Protein AF-A0A842W7X0-F1 (afdb_monomer_lite)

Foldseek 3Di:
DPPVVVVVPVVPPPPPPPDDPVCQLQLVDFLCCLQVPQLVVLVVLLVVLLVQLQVQFDCDPPDRDDLLADASLQSLACVRRVPRNVSNLVSLLSVLSSQSSLLSNCLVQLCVFPVVLSVQLSVLSNLLSVLSNVLSPLGLHPPADPDPPDGSNNVSVVSNCSNVVSNLSSLVSVLVSLVLLVDVVNVHVCLQVPNVLLVVLVCLLVVLVVLLVVLCVVCVVVVNDLPRQPDDDPSSSSSHNSNSSVSNVVSVSVSSSSNSVSRDRDRDDPD

Sequence (271 aa):
MNEEKKEGNKINEQEQQQPSLKEILTGRISKDFLLKKWVPVMTIFVFTFIFLAYLLIPPYEDGKYNWWIDTISGLGDYIENPYGWWGFTIAILLSGILFLTVIQYMYRRLSKIAPWVSRFSTFFLLIGAIGMFIIAFLTDTNNGDWIGDLSMSKIHTNLATVTFGAFGVGIFMYWLAFAKDESPRLGGKQEMNYWREVTVPYLIMFSVALGLGISQLIRAIKGWGWKEDPGTGMLELMTRFQFWEWMLLFTFFVFFYMILYCIPEKIEKYD

Secondary structure (DSSP, 8-state):
--SHHHHTTSSTT---PPPPHHHHHTT-S-HHHIIIIIHHHHHHHHHHHHHHHHHTS---TT----TTTS-SGGGG-TTT-TTTHHHHHHHHHHHHHHHHHHHHHHHHHHHHH-HHHHHHHHHHHHHHHHHHHHHTTS---TT-EEETTEEHHHHHHHHHHHHHHHHHHHHHHHHHHHHHHH-GGGT-----S-HHHHHHHHHHHHHHHHHHHHHHHHHHHHT--TT----SSHHHHTT-HHHHHHHHHHHHHHHHHHHHHHS-S------

pLDDT: mean 88.12, std 13.19, range [44.91, 98.69]

Structure (mmCIF, N/CA/C/O backbone):
data_AF-A0A842W7X0-F1
#
_entry.id   AF-A0A842W7X0-F1
#
loop_
_atom_site.group_PDB
_atom_site.id
_atom_site.type_symbol
_atom_site.label_atom_id
_atom_site.label_alt_id
_atom_site.label_comp_id
_atom_site.label_asym_id
_atom_site.label_entity_id
_atom_site.label_seq_id
_atom_site.pdbx_PDB_ins_code
_atom_site.Cartn_x
_atom_site.Cartn_y
_atom_site.Cartn_z
_atom_site.occupancy
_atom_site.B_iso_or_equiv
_atom_site.auth_seq_id
_atom_site.auth_comp_id
_atom_site.auth_asym_id
_atom_site.auth_atom_id
_atom_site.pdbx_PDB_model_num
ATOM 1 N N . MET A 1 1 ? -43.138 -26.086 26.097 1.00 55.56 1 MET A N 1
ATOM 2 C CA . MET A 1 1 ? -41.743 -26.444 25.742 1.00 55.56 1 MET A CA 1
ATOM 3 C C . MET A 1 1 ? -41.495 -26.499 24.220 1.00 55.56 1 MET A C 1
ATOM 5 O O . MET A 1 1 ? -40.619 -27.231 23.787 1.00 55.56 1 MET A O 1
ATOM 9 N N . ASN A 1 2 ? -42.232 -25.727 23.400 1.00 54.81 2 ASN A N 1
ATOM 10 C CA . ASN A 1 2 ? -42.089 -25.697 21.929 1.00 54.81 2 ASN A CA 1
ATOM 11 C C . ASN A 1 2 ? -42.024 -24.268 21.340 1.00 54.81 2 ASN A C 1
ATOM 13 O O . ASN A 1 2 ? -41.987 -24.119 20.121 1.00 54.81 2 ASN A O 1
ATOM 17 N N . GLU A 1 3 ? -41.990 -23.220 22.173 1.00 54.75 3 GLU A N 1
ATOM 18 C CA . GLU A 1 3 ? -41.976 -21.820 21.708 1.00 54.75 3 GLU A CA 1
ATOM 19 C C . GLU A 1 3 ? -40.566 -21.202 21.668 1.00 54.75 3 GLU A C 1
ATOM 21 O O . GLU A 1 3 ? -40.277 -20.431 20.758 1.00 54.75 3 GLU A O 1
ATOM 26 N N . GLU A 1 4 ? -39.625 -21.652 22.507 1.00 55.44 4 GLU A N 1
ATOM 27 C CA . GLU A 1 4 ? -38.233 -21.151 22.503 1.00 55.44 4 GLU A CA 1
ATOM 28 C C . GLU A 1 4 ? -37.425 -21.522 21.243 1.00 55.44 4 GLU A C 1
ATOM 30 O O . GLU A 1 4 ? -36.408 -20.901 20.947 1.00 55.44 4 GLU A O 1
ATOM 35 N N . LYS A 1 5 ? -37.880 -22.490 20.435 1.00 53.97 5 LYS A N 1
ATOM 36 C CA . LYS A 1 5 ? -37.211 -22.847 19.168 1.00 53.97 5 LYS A CA 1
ATOM 37 C C . LYS A 1 5 ? -37.583 -21.949 17.982 1.00 53.97 5 LYS A C 1
ATOM 39 O O . LYS A 1 5 ? -36.926 -22.041 16.948 1.00 53.97 5 LYS A O 1
ATOM 44 N N . LYS A 1 6 ? -38.605 -21.087 18.092 1.00 50.69 6 LYS A N 1
ATOM 45 C CA . LYS A 1 6 ? -39.016 -20.199 16.985 1.00 50.69 6 LYS A CA 1
ATOM 46 C C . LYS A 1 6 ? -38.358 -18.818 17.008 1.00 50.69 6 LYS A C 1
ATOM 48 O O . LYS A 1 6 ? -38.267 -18.200 15.950 1.00 50.69 6 LYS A O 1
ATOM 53 N N . GLU A 1 7 ? -37.846 -18.354 18.145 1.00 51.47 7 GLU A N 1
ATOM 54 C CA . GLU A 1 7 ? -37.134 -17.065 18.213 1.00 51.47 7 GLU A CA 1
ATOM 55 C C . GLU A 1 7 ? -35.664 -17.165 17.787 1.00 51.47 7 GLU A C 1
ATOM 57 O O . GLU A 1 7 ? -35.132 -16.220 17.206 1.00 51.47 7 GLU A O 1
ATOM 62 N N . GLY A 1 8 ? -35.038 -18.339 17.929 1.00 49.62 8 GLY A N 1
ATOM 63 C CA . GLY A 1 8 ? -33.660 -18.575 17.479 1.00 49.62 8 GLY A CA 1
ATOM 64 C C . GLY A 1 8 ? -33.454 -18.545 15.957 1.00 49.62 8 GLY A C 1
ATOM 65 O O . GLY A 1 8 ? -32.316 -18.461 15.508 1.00 49.62 8 GLY A O 1
ATOM 66 N N . ASN A 1 9 ? -34.529 -18.581 15.158 1.00 51.41 9 ASN A N 1
ATOM 67 C CA . ASN A 1 9 ? -34.440 -18.634 13.692 1.00 51.41 9 ASN A CA 1
ATOM 68 C C . ASN A 1 9 ? -34.708 -17.291 12.988 1.00 51.41 9 ASN A C 1
ATOM 70 O O . ASN A 1 9 ? -34.431 -17.174 11.801 1.00 51.41 9 ASN A O 1
ATOM 74 N N . LYS A 1 10 ? -35.194 -16.256 13.692 1.00 49.72 10 LYS A N 1
ATOM 75 C CA . LYS A 1 10 ? -35.422 -14.922 13.091 1.00 49.72 10 LYS A CA 1
ATOM 76 C C . LYS A 1 10 ? -34.170 -14.039 13.032 1.00 49.72 10 LYS A C 1
ATOM 78 O O . LYS A 1 10 ? -34.194 -13.000 12.383 1.00 49.72 10 LYS A O 1
ATOM 83 N N . ILE A 1 11 ? -33.080 -14.443 13.685 1.00 53.25 11 ILE A N 1
ATOM 84 C CA . ILE A 1 11 ? -31.819 -13.681 13.712 1.00 53.25 11 ILE A CA 1
ATOM 85 C C . ILE A 1 11 ? -30.942 -13.991 12.479 1.00 53.25 11 ILE A C 1
ATOM 87 O O . ILE A 1 11 ? -30.103 -13.178 12.107 1.00 53.25 11 ILE A O 1
ATOM 91 N N . ASN A 1 12 ? -31.175 -15.112 11.786 1.00 52.69 12 ASN A N 1
ATOM 92 C CA . ASN A 1 12 ? -30.334 -15.557 10.665 1.00 52.69 12 ASN A CA 1
ATOM 93 C C . ASN A 1 12 ? -30.760 -15.055 9.274 1.00 52.69 12 ASN A C 1
ATOM 95 O O . ASN A 1 12 ? -30.050 -15.308 8.306 1.00 52.69 12 ASN A O 1
ATOM 99 N N . GLU A 1 13 ? -31.867 -14.320 9.164 1.00 52.31 13 GLU A N 1
ATOM 100 C CA . GLU A 1 13 ? -32.385 -13.808 7.884 1.00 52.31 13 GLU A CA 1
ATOM 101 C C . GLU A 1 13 ? -32.455 -12.277 7.836 1.00 52.31 13 GLU A C 1
ATOM 103 O O . GLU A 1 13 ? -33.223 -11.700 7.069 1.00 52.31 13 GLU A O 1
ATOM 108 N N . GLN A 1 14 ? -31.604 -11.576 8.594 1.00 53.34 14 GLN A N 1
ATOM 109 C CA . GLN A 1 14 ? -31.153 -10.278 8.093 1.00 53.34 14 GLN A CA 1
ATOM 110 C C . GLN A 1 14 ? -30.232 -10.558 6.911 1.00 53.34 14 GLN A C 1
ATOM 112 O O . GLN A 1 14 ? -29.008 -10.608 7.040 1.00 53.34 14 GLN A O 1
ATOM 117 N N . GLU A 1 15 ? -30.870 -10.818 5.770 1.00 58.28 15 GLU A N 1
ATOM 118 C CA . GLU A 1 15 ? -30.286 -10.783 4.443 1.00 58.28 15 GLU A CA 1
ATOM 119 C C . GLU A 1 15 ? -29.311 -9.608 4.441 1.00 58.28 15 GLU A C 1
ATOM 121 O O . GLU A 1 15 ? -29.721 -8.463 4.642 1.00 58.28 15 GLU A O 1
ATOM 126 N N . GLN A 1 16 ? -28.007 -9.905 4.392 1.00 67.44 16 GLN A N 1
ATOM 127 C CA . GLN A 1 16 ? -26.958 -8.893 4.462 1.00 67.44 16 GLN A CA 1
ATOM 128 C C . GLN A 1 16 ? -27.140 -7.972 3.262 1.00 67.44 16 GLN A C 1
ATOM 130 O O . GLN A 1 16 ? -26.616 -8.242 2.178 1.00 67.44 16 GLN A O 1
ATOM 135 N N . GLN A 1 17 ? -27.928 -6.919 3.458 1.00 82.31 17 GLN A N 1
ATOM 136 C CA . GLN A 1 17 ? -28.239 -5.951 2.435 1.00 82.31 17 GLN A CA 1
ATOM 137 C C . GLN A 1 17 ? -26.903 -5.414 1.933 1.00 82.31 17 GLN A C 1
ATOM 139 O O . GLN A 1 17 ? -26.050 -5.000 2.724 1.00 82.31 17 GLN A O 1
ATOM 144 N N . GLN A 1 18 ? -26.681 -5.530 0.624 1.00 89.50 18 GLN A N 1
ATOM 145 C CA . GLN A 1 18 ? -25.432 -5.093 0.013 1.00 89.50 18 GLN A CA 1
ATOM 146 C C . GLN A 1 18 ? -25.217 -3.617 0.371 1.00 89.50 18 GLN A C 1
ATOM 148 O O . GLN A 1 18 ? -26.145 -2.821 0.190 1.00 89.50 18 GLN A O 1
ATOM 153 N N . PRO A 1 19 ? -24.040 -3.245 0.903 1.00 91.75 19 PRO A N 1
ATOM 154 C CA . PRO A 1 19 ? -23.800 -1.873 1.308 1.00 91.75 19 PRO A CA 1
ATOM 155 C C . PRO A 1 19 ? -23.893 -0.957 0.090 1.00 91.75 19 PRO A C 1
ATOM 157 O O . PRO A 1 19 ? -23.402 -1.271 -0.996 1.00 91.75 19 PRO A O 1
ATOM 160 N N . SER A 1 20 ? -24.508 0.203 0.277 1.00 95.00 20 SER A N 1
ATOM 161 C CA . SER A 1 20 ? -24.556 1.238 -0.749 1.00 95.00 20 SER A CA 1
ATOM 162 C C . SER A 1 20 ? -23.148 1.761 -1.066 1.00 95.00 20 SER A C 1
ATOM 164 O O . SER A 1 20 ? -22.250 1.749 -0.220 1.00 95.00 20 SER A O 1
ATOM 166 N N . LEU A 1 21 ? -22.951 2.318 -2.266 1.00 92.88 21 LEU A N 1
ATOM 167 C CA . LEU A 1 21 ? -21.669 2.924 -2.656 1.00 92.88 21 LEU A CA 1
ATOM 168 C C . LEU A 1 21 ? -21.210 4.001 -1.657 1.00 92.88 21 LEU A C 1
ATOM 170 O O . LEU A 1 21 ? -20.031 4.095 -1.326 1.00 92.88 21 LEU A O 1
ATOM 174 N N . LYS A 1 22 ? -22.151 4.787 -1.121 1.00 94.00 22 LYS A N 1
ATOM 175 C CA . LYS A 1 22 ? -21.867 5.788 -0.086 1.00 94.00 22 LYS A CA 1
ATOM 176 C C . LYS A 1 22 ? -21.335 5.143 1.194 1.00 94.00 22 LYS A C 1
ATOM 178 O O . LYS A 1 22 ? -20.439 5.698 1.827 1.00 94.00 22 LYS A O 1
ATOM 183 N N . GLU A 1 23 ? -21.874 4.000 1.604 1.00 92.62 23 GLU A N 1
ATOM 184 C CA . GLU A 1 23 ? -21.392 3.281 2.787 1.00 92.62 23 GLU A CA 1
ATOM 185 C C . GLU A 1 23 ? -19.992 2.721 2.575 1.00 92.62 23 GLU A C 1
ATOM 187 O O . GLU A 1 23 ? -19.154 2.878 3.462 1.00 92.62 23 GLU A O 1
ATOM 192 N N . ILE A 1 24 ? -19.714 2.177 1.389 1.00 92.12 24 ILE A N 1
ATOM 193 C CA . ILE A 1 24 ? -18.378 1.714 0.995 1.00 92.12 24 ILE A CA 1
ATOM 194 C C . ILE A 1 24 ? -17.379 2.877 1.071 1.00 92.12 24 ILE A C 1
ATOM 196 O O . ILE A 1 24 ? -16.431 2.832 1.853 1.00 92.12 24 ILE A O 1
ATOM 200 N N . LEU A 1 25 ? -17.647 3.980 0.365 1.00 89.31 25 LEU A N 1
ATOM 201 C CA . LEU A 1 25 ? -16.745 5.137 0.313 1.00 89.31 25 LEU A CA 1
ATOM 202 C C . LEU A 1 25 ? -16.558 5.834 1.667 1.00 89.31 25 LEU A C 1
ATOM 204 O O . LEU A 1 25 ? -15.535 6.471 1.897 1.00 89.31 25 LEU A O 1
ATOM 208 N N . THR A 1 26 ? -17.530 5.728 2.577 1.00 89.88 26 THR A N 1
ATOM 209 C CA . THR A 1 26 ? -17.438 6.316 3.924 1.00 89.88 26 THR A CA 1
ATOM 210 C C . THR A 1 26 ? -16.989 5.325 4.997 1.00 89.88 26 THR A C 1
ATOM 212 O O . THR A 1 26 ? -17.034 5.667 6.184 1.00 89.88 26 THR A O 1
ATOM 215 N N . GLY A 1 27 ? -16.596 4.100 4.625 1.00 89.69 27 GLY A N 1
ATOM 216 C CA . GLY A 1 27 ? -16.171 3.054 5.560 1.00 89.69 27 GLY A CA 1
ATOM 217 C C . GLY A 1 27 ? -17.266 2.602 6.538 1.00 89.69 27 GLY A C 1
ATOM 218 O O . GLY A 1 27 ? -16.962 2.111 7.627 1.00 89.69 27 GLY A O 1
ATOM 219 N N . ARG A 1 28 ? -18.550 2.801 6.205 1.00 92.75 28 ARG A N 1
ATOM 220 C CA . ARG A 1 28 ? -19.733 2.364 6.982 1.00 92.75 28 ARG A CA 1
ATOM 221 C C . ARG A 1 28 ? -20.143 0.939 6.618 1.00 92.75 28 ARG A C 1
ATOM 223 O O . ARG A 1 28 ? -21.313 0.652 6.416 1.00 92.75 28 ARG A O 1
ATOM 230 N N . ILE A 1 29 ? -19.165 0.058 6.529 1.00 93.50 29 ILE A N 1
ATOM 231 C CA . ILE A 1 29 ? -19.349 -1.336 6.137 1.00 93.50 29 ILE A CA 1
ATOM 232 C C . ILE A 1 29 ? -18.944 -2.250 7.285 1.00 93.50 29 ILE A C 1
ATOM 234 O O . ILE A 1 29 ? -18.134 -1.866 8.136 1.00 93.50 29 ILE A O 1
ATOM 238 N N . SER A 1 30 ? -19.549 -3.435 7.336 1.00 94.38 30 SER A N 1
ATOM 239 C CA . SER A 1 30 ? -19.211 -4.429 8.349 1.00 94.38 30 SER A CA 1
ATOM 240 C C . SER A 1 30 ? -17.810 -4.982 8.110 1.00 94.38 30 SER A C 1
ATOM 242 O O . SER A 1 30 ? -17.329 -5.065 6.972 1.00 94.38 30 SER A O 1
ATOM 244 N N . LYS A 1 31 ? -17.159 -5.392 9.200 1.00 94.81 31 LYS A N 1
ATOM 245 C CA . LYS A 1 31 ? -15.850 -6.056 9.130 1.00 94.81 31 LYS A CA 1
ATOM 246 C C . LYS A 1 31 ? -15.930 -7.325 8.285 1.00 94.81 31 LYS A C 1
ATOM 248 O O . LYS A 1 31 ? -15.057 -7.596 7.464 1.00 94.81 31 LYS A O 1
ATOM 253 N N . ASP A 1 32 ? -17.013 -8.070 8.466 1.00 95.50 32 ASP A N 1
ATOM 254 C CA . ASP A 1 32 ? -17.280 -9.313 7.756 1.00 95.50 32 ASP A CA 1
ATOM 255 C C . ASP A 1 32 ? -17.409 -9.106 6.247 1.00 95.50 32 ASP A C 1
ATOM 257 O O . ASP A 1 32 ? -16.835 -9.873 5.476 1.00 95.50 32 ASP A O 1
ATOM 261 N N . PHE A 1 33 ? -18.104 -8.051 5.811 1.00 95.50 33 PHE A N 1
ATOM 262 C CA . PHE A 1 33 ? -18.180 -7.708 4.392 1.00 95.50 33 PHE A CA 1
ATOM 263 C C . PHE A 1 33 ? -16.795 -7.371 3.829 1.00 95.50 33 PHE A C 1
ATOM 265 O O . PHE A 1 33 ? -16.437 -7.852 2.753 1.00 95.50 33 PHE A O 1
ATOM 272 N N . LEU A 1 34 ? -15.995 -6.594 4.570 1.00 96.44 34 LEU A N 1
ATOM 273 C CA . LEU A 1 34 ? -14.632 -6.248 4.171 1.00 96.44 34 LEU A CA 1
ATOM 274 C C . LEU A 1 34 ? -13.750 -7.484 3.979 1.00 96.44 34 LEU A C 1
ATOM 276 O O . LEU A 1 34 ? -13.160 -7.653 2.914 1.00 96.44 34 LEU A O 1
ATOM 280 N N . LEU A 1 35 ? -13.685 -8.346 4.993 1.00 97.19 35 LEU A N 1
ATOM 281 C CA . LEU A 1 35 ? -12.783 -9.497 5.013 1.00 97.19 35 LEU A CA 1
ATOM 282 C C . LEU A 1 35 ? -13.225 -10.624 4.083 1.00 97.19 35 LEU A C 1
ATOM 284 O O . LEU A 1 35 ? -12.381 -11.248 3.452 1.00 97.19 35 LEU A O 1
ATOM 288 N N . LYS A 1 36 ? -14.530 -10.904 3.999 1.00 96.62 36 LYS A N 1
ATOM 289 C CA . LYS A 1 36 ? -15.040 -12.077 3.270 1.00 96.62 36 LYS A CA 1
ATOM 290 C C . LYS A 1 36 ? -15.399 -11.776 1.817 1.00 96.62 36 LYS A C 1
ATOM 292 O O . LYS A 1 36 ? -15.480 -12.705 1.021 1.00 96.62 36 LYS A O 1
ATOM 297 N N . LYS A 1 37 ? -15.661 -10.509 1.471 1.00 96.44 37 LYS A N 1
ATOM 298 C CA . LYS A 1 37 ? -16.136 -10.119 0.134 1.00 96.44 37 LYS A CA 1
ATOM 299 C C . LYS A 1 37 ? -15.261 -9.034 -0.481 1.00 96.44 37 LYS A C 1
ATOM 301 O O . LYS A 1 37 ? -14.585 -9.302 -1.464 1.00 96.44 37 LYS A O 1
ATOM 306 N N . TRP A 1 38 ? -15.243 -7.833 0.093 1.00 96.19 38 TRP A N 1
ATOM 307 C CA . TRP A 1 38 ? -14.654 -6.661 -0.564 1.00 96.19 38 TRP A CA 1
ATOM 308 C C . TRP A 1 38 ? -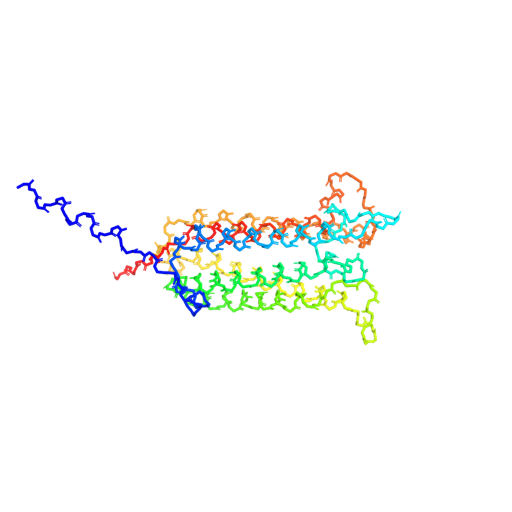13.157 -6.806 -0.843 1.00 96.19 38 TRP A C 1
ATOM 310 O O . TRP A 1 38 ? -12.745 -6.711 -1.996 1.00 96.19 38 TRP A O 1
ATOM 320 N N . VAL A 1 39 ? -12.342 -7.055 0.190 1.00 97.12 39 VAL A N 1
ATOM 321 C CA . VAL A 1 39 ? -10.885 -7.136 0.029 1.00 97.12 39 VAL A CA 1
ATOM 322 C C . VAL A 1 39 ? -10.499 -8.313 -0.870 1.00 97.12 39 VAL A C 1
ATOM 324 O O . VAL A 1 39 ? -9.788 -8.065 -1.837 1.00 97.12 39 VAL A O 1
ATOM 327 N N . PRO A 1 40 ? -10.980 -9.558 -0.660 1.00 97.88 40 PRO A N 1
ATOM 328 C CA . PRO A 1 40 ? -10.627 -10.667 -1.547 1.00 97.88 40 PRO A CA 1
ATOM 329 C C . PRO A 1 40 ? -11.028 -10.434 -3.007 1.00 97.88 40 PRO A C 1
ATOM 331 O O . PRO A 1 40 ? -10.213 -10.657 -3.897 1.00 97.88 40 PRO A O 1
ATOM 334 N N . VAL A 1 41 ? -12.246 -9.944 -3.264 1.00 97.88 41 VAL A N 1
ATOM 335 C CA . VAL A 1 41 ? -12.733 -9.700 -4.632 1.00 97.88 41 VAL A CA 1
ATOM 336 C C . VAL A 1 41 ? -11.921 -8.602 -5.317 1.00 97.88 41 VAL A C 1
ATOM 338 O O . VAL A 1 41 ? -11.485 -8.788 -6.450 1.00 97.88 41 VAL A O 1
ATOM 341 N N . MET A 1 42 ? -11.661 -7.485 -4.631 1.00 98.00 42 MET A N 1
ATOM 342 C CA . MET A 1 42 ? -10.836 -6.403 -5.178 1.00 98.00 42 MET A CA 1
ATOM 343 C C . MET A 1 42 ? -9.402 -6.869 -5.443 1.00 98.00 42 MET A C 1
ATOM 345 O O . MET A 1 42 ? -8.868 -6.580 -6.507 1.00 98.00 42 MET A O 1
ATOM 349 N N . THR A 1 43 ? -8.802 -7.636 -4.528 1.00 98.31 43 THR A N 1
ATOM 350 C CA . THR A 1 43 ? -7.475 -8.242 -4.717 1.00 98.31 43 THR A CA 1
ATOM 351 C C . THR A 1 43 ? -7.449 -9.138 -5.955 1.00 98.31 43 THR A C 1
ATOM 353 O O . THR A 1 43 ? -6.567 -8.987 -6.796 1.00 98.31 43 THR A O 1
ATOM 356 N N . ILE A 1 44 ? -8.437 -10.027 -6.116 1.00 98.31 44 ILE A N 1
ATOM 357 C CA . ILE A 1 44 ? -8.547 -10.895 -7.297 1.00 98.31 44 ILE A CA 1
ATOM 358 C C . ILE A 1 44 ? -8.627 -10.057 -8.571 1.00 98.31 44 ILE A C 1
ATOM 360 O O . ILE A 1 44 ? -7.897 -10.342 -9.517 1.00 98.31 44 ILE A O 1
ATOM 364 N N . PHE A 1 45 ? -9.459 -9.011 -8.606 1.00 98.50 45 PHE A N 1
ATOM 365 C CA . PHE A 1 45 ? -9.543 -8.142 -9.778 1.00 98.50 45 PHE A CA 1
ATOM 366 C C . PHE A 1 45 ? -8.223 -7.428 -10.066 1.00 98.50 45 PHE A C 1
ATOM 368 O O . PHE A 1 45 ? -7.769 -7.470 -11.206 1.00 98.50 45 PHE A O 1
ATOM 375 N N . VAL A 1 46 ? -7.576 -6.835 -9.058 1.00 98.44 46 VAL A N 1
ATOM 376 C CA . VAL A 1 46 ? -6.275 -6.167 -9.223 1.00 98.44 46 VAL A CA 1
ATOM 377 C C . VAL A 1 46 ? -5.258 -7.117 -9.852 1.00 98.44 46 VAL A C 1
ATOM 379 O O . VAL A 1 46 ? -4.689 -6.798 -10.893 1.00 98.44 46 VAL A O 1
ATOM 382 N N . PHE A 1 47 ? -5.068 -8.306 -9.276 1.00 98.19 47 PHE A N 1
ATOM 383 C CA . PHE A 1 47 ? -4.086 -9.260 -9.793 1.00 98.19 47 PHE A CA 1
ATOM 384 C C . PHE A 1 47 ? -4.496 -9.874 -11.133 1.00 98.19 47 PHE A C 1
ATOM 386 O O . PHE A 1 47 ? -3.627 -10.150 -11.954 1.00 98.19 47 PHE A O 1
ATOM 393 N N . THR A 1 48 ? -5.796 -10.021 -11.403 1.00 98.50 48 THR A N 1
ATOM 394 C CA . THR A 1 48 ? -6.288 -10.429 -12.726 1.00 98.50 48 THR A CA 1
ATOM 395 C C . THR A 1 48 ? -5.906 -9.395 -13.778 1.00 98.50 48 THR A C 1
ATOM 397 O O . THR A 1 48 ? -5.382 -9.761 -14.822 1.00 98.50 48 THR A O 1
ATOM 400 N N . PHE A 1 49 ? -6.105 -8.104 -13.510 1.00 98.50 49 PHE A N 1
ATOM 401 C CA . PHE A 1 49 ? -5.754 -7.047 -14.457 1.00 98.50 49 PHE A CA 1
ATOM 402 C C . PHE A 1 49 ? -4.238 -6.864 -14.621 1.00 98.50 49 PHE A C 1
ATOM 404 O O . PHE A 1 49 ? -3.791 -6.635 -15.742 1.00 98.50 49 PHE A O 1
ATOM 411 N N . ILE A 1 50 ? -3.441 -7.050 -13.562 1.00 97.38 50 ILE A N 1
ATOM 412 C CA . ILE A 1 50 ? -1.970 -7.125 -13.667 1.00 97.38 50 ILE A CA 1
ATOM 413 C C . ILE A 1 50 ? -1.560 -8.300 -14.557 1.00 97.38 50 ILE A C 1
ATOM 415 O O . ILE A 1 50 ? -0.735 -8.146 -15.455 1.00 97.38 50 ILE A O 1
ATOM 419 N N . PHE A 1 51 ? -2.159 -9.473 -14.344 1.00 96.56 51 PHE A N 1
ATOM 420 C CA . PHE A 1 51 ? -1.864 -10.660 -15.137 1.00 96.56 51 PHE A CA 1
ATOM 421 C C . PHE A 1 51 ? -2.286 -10.494 -16.603 1.00 96.56 51 PHE A C 1
ATOM 423 O O . PHE A 1 51 ? -1.544 -10.890 -17.497 1.00 96.56 51 PHE A O 1
ATOM 430 N N . LEU A 1 52 ? -3.428 -9.853 -16.871 1.00 96.75 52 LEU A N 1
ATOM 431 C CA . LEU A 1 52 ? -3.847 -9.500 -18.230 1.00 96.75 52 LEU A CA 1
ATOM 432 C C . LEU A 1 52 ? -2.876 -8.513 -18.883 1.00 96.75 52 LEU A C 1
ATOM 434 O O . LEU A 1 52 ? -2.503 -8.720 -20.034 1.00 96.75 52 LEU A O 1
ATOM 438 N N . ALA A 1 53 ? -2.431 -7.483 -18.155 1.00 95.62 53 ALA A N 1
ATOM 439 C CA . ALA A 1 53 ? -1.433 -6.544 -18.656 1.00 95.62 53 ALA A CA 1
ATOM 440 C C . ALA A 1 53 ? -0.132 -7.260 -19.033 1.00 95.62 53 ALA A C 1
ATOM 442 O O . ALA A 1 53 ? 0.415 -6.968 -20.088 1.00 95.62 53 ALA A O 1
ATOM 443 N N . TYR A 1 54 ? 0.306 -8.230 -18.225 1.00 94.00 54 TYR A N 1
ATOM 444 C CA . TYR A 1 54 ? 1.456 -9.087 -18.513 1.00 94.00 54 TYR A CA 1
ATOM 445 C C . TYR A 1 54 ? 1.250 -9.978 -19.750 1.00 94.00 54 TYR A C 1
ATOM 447 O O . TYR A 1 54 ? 2.115 -10.028 -20.620 1.00 94.00 54 TYR A O 1
ATOM 455 N N . LEU A 1 55 ? 0.111 -10.672 -19.858 1.00 94.06 55 LEU A N 1
ATOM 456 C CA . LEU A 1 55 ? -0.168 -11.581 -20.979 1.00 94.06 55 LEU A CA 1
ATOM 457 C C . LEU A 1 55 ? -0.261 -10.871 -22.334 1.00 94.06 55 LEU A C 1
ATOM 459 O O . LEU A 1 55 ? -0.025 -11.496 -23.366 1.00 94.06 55 LEU A O 1
ATOM 463 N N . LEU A 1 56 ? -0.646 -9.595 -22.330 1.00 93.62 56 LEU A N 1
ATOM 464 C CA . LEU A 1 56 ? -0.823 -8.783 -23.532 1.00 93.62 56 LEU A CA 1
ATOM 465 C C . LEU A 1 56 ? 0.461 -8.071 -23.982 1.00 93.62 56 LEU A C 1
ATOM 467 O O . LEU A 1 56 ? 0.434 -7.389 -25.008 1.00 93.62 56 LEU A O 1
ATOM 471 N N . ILE A 1 57 ? 1.578 -8.258 -23.269 1.00 89.50 57 ILE A N 1
ATOM 472 C CA . ILE A 1 57 ? 2.879 -7.736 -23.695 1.00 89.50 57 ILE A CA 1
ATOM 473 C C . ILE A 1 57 ? 3.299 -8.439 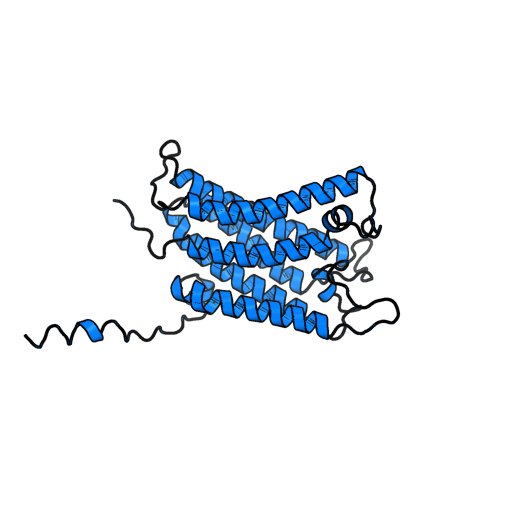-24.989 1.00 89.50 57 ILE A C 1
ATOM 475 O O . ILE A 1 57 ? 3.369 -9.676 -25.016 1.00 89.50 57 ILE A O 1
ATOM 479 N N . PRO A 1 58 ? 3.594 -7.688 -26.067 1.00 84.69 58 PRO A N 1
ATOM 480 C CA . PRO A 1 58 ? 4.080 -8.282 -27.298 1.00 84.69 58 PRO A CA 1
ATOM 481 C C . PRO A 1 58 ? 5.369 -9.077 -27.044 1.00 84.69 58 PRO A C 1
ATOM 483 O O . PRO A 1 58 ? 6.234 -8.641 -26.281 1.00 84.69 58 PRO A O 1
ATOM 486 N N . PRO A 1 59 ? 5.547 -10.240 -27.685 1.00 76.12 59 PRO A N 1
ATOM 487 C CA . PRO A 1 59 ? 6.824 -10.934 -27.673 1.00 76.12 59 PRO A CA 1
ATOM 488 C C . PRO A 1 59 ? 7.826 -10.148 -28.538 1.00 76.12 59 PRO A C 1
ATOM 490 O O . PRO A 1 59 ? 7.995 -10.472 -29.707 1.00 76.12 59 PRO A O 1
ATOM 493 N N . TYR A 1 60 ? 8.445 -9.090 -28.009 1.00 63.53 60 TYR A N 1
ATOM 494 C CA . TYR A 1 60 ? 9.502 -8.368 -28.726 1.00 63.53 60 TYR A CA 1
ATOM 495 C C . TYR A 1 60 ? 10.746 -9.251 -28.914 1.00 63.53 60 TYR A C 1
ATOM 497 O O . TYR A 1 60 ? 11.028 -10.138 -28.103 1.00 63.53 60 TYR A O 1
ATOM 505 N N . GLU A 1 61 ? 11.479 -9.001 -30.003 1.00 51.47 61 GLU A N 1
ATOM 506 C CA . GLU A 1 61 ? 12.609 -9.814 -30.478 1.00 51.47 61 GLU A CA 1
ATOM 507 C C . GLU A 1 61 ? 13.837 -9.794 -29.538 1.00 51.47 61 GLU A C 1
ATOM 509 O O . GLU A 1 61 ? 14.651 -10.712 -29.611 1.00 51.47 61 GLU A O 1
ATOM 514 N N . ASP A 1 62 ? 13.912 -8.854 -28.584 1.00 58.06 62 ASP A N 1
ATOM 515 C CA . ASP A 1 62 ? 15.058 -8.675 -27.668 1.00 58.06 62 ASP A CA 1
ATOM 516 C C . ASP A 1 62 ? 14.791 -9.056 -26.197 1.00 58.06 62 ASP A C 1
ATOM 518 O O . ASP A 1 62 ? 15.664 -8.915 -25.338 1.00 58.06 62 ASP A O 1
ATOM 522 N N . GLY A 1 63 ? 13.612 -9.601 -25.887 1.00 61.00 63 GLY A N 1
ATOM 523 C CA . GLY A 1 63 ? 13.301 -10.122 -24.555 1.00 61.00 63 GLY A CA 1
ATOM 524 C C . GLY A 1 63 ? 11.869 -9.829 -24.132 1.00 61.00 63 GLY A C 1
ATOM 525 O O . GLY A 1 63 ? 11.428 -8.687 -24.095 1.00 61.00 63 GLY A O 1
ATOM 526 N N . LYS A 1 64 ? 11.123 -10.881 -23.788 1.00 75.38 64 LYS A N 1
ATOM 527 C CA . LYS A 1 64 ? 9.815 -10.740 -23.139 1.00 75.38 64 LYS A CA 1
ATOM 528 C C . LYS A 1 64 ? 9.992 -10.105 -21.762 1.00 75.38 64 LYS A C 1
ATOM 530 O O . LYS A 1 64 ? 10.963 -10.436 -21.083 1.00 75.38 64 LYS A O 1
ATOM 535 N N . TYR A 1 65 ? 8.998 -9.322 -21.331 1.00 83.62 65 TYR A N 1
ATOM 536 C CA . TYR A 1 65 ? 8.883 -8.860 -19.948 1.00 83.62 65 TYR A CA 1
ATOM 537 C C . TYR A 1 65 ? 9.204 -9.993 -18.976 1.00 83.62 65 TYR A C 1
ATOM 539 O O . TYR A 1 65 ? 8.592 -11.071 -19.003 1.00 83.62 65 TYR A O 1
ATOM 547 N N . ASN A 1 66 ? 10.171 -9.739 -18.116 1.00 85.12 66 ASN A N 1
ATOM 548 C CA . ASN A 1 66 ? 10.641 -10.661 -17.119 1.00 85.12 66 ASN A CA 1
ATOM 549 C C . ASN A 1 66 ? 10.427 -10.027 -15.745 1.00 85.12 66 ASN A C 1
ATOM 551 O O . ASN A 1 66 ? 11.148 -9.134 -15.316 1.00 85.12 66 ASN A O 1
ATOM 555 N N . TRP A 1 67 ? 9.450 -10.569 -15.023 1.00 81.44 67 TRP A N 1
ATOM 556 C CA . TRP A 1 67 ? 9.055 -10.149 -13.678 1.00 81.44 67 TRP A CA 1
ATOM 557 C C . TRP A 1 67 ? 10.201 -10.108 -12.650 1.00 81.44 67 TRP A C 1
ATOM 559 O O . TRP A 1 67 ? 10.065 -9.467 -11.613 1.00 81.44 67 TRP A O 1
ATOM 569 N N . TRP A 1 68 ? 11.332 -10.768 -12.920 1.00 78.00 68 TRP A N 1
ATOM 570 C CA . TRP A 1 68 ? 12.527 -10.697 -12.077 1.00 78.00 68 TRP A CA 1
ATOM 571 C C . TRP A 1 68 ? 13.374 -9.438 -12.286 1.00 78.00 68 TRP A C 1
ATOM 573 O O . TRP A 1 68 ? 14.150 -9.071 -11.401 1.00 78.00 68 TRP A O 1
ATOM 583 N N . ILE A 1 69 ? 13.293 -8.818 -13.463 1.00 81.25 69 ILE A N 1
ATOM 584 C CA . ILE A 1 69 ? 14.192 -7.735 -13.890 1.00 81.25 69 ILE A CA 1
ATOM 585 C C . ILE A 1 69 ? 13.443 -6.466 -14.294 1.00 81.25 69 ILE A C 1
ATOM 587 O O . ILE A 1 69 ? 14.056 -5.402 -14.289 1.00 81.25 69 ILE A O 1
ATOM 591 N N . ASP A 1 70 ? 12.147 -6.573 -14.580 1.00 87.88 70 ASP A N 1
ATOM 592 C CA . ASP A 1 70 ? 11.282 -5.473 -14.986 1.00 87.88 70 ASP A CA 1
ATOM 593 C C . ASP A 1 70 ? 10.353 -5.053 -13.846 1.00 87.88 70 ASP A C 1
ATOM 595 O O . ASP A 1 70 ? 9.884 -5.872 -13.048 1.00 87.88 70 ASP A O 1
ATOM 599 N N . THR A 1 71 ? 10.114 -3.746 -13.754 1.00 91.62 71 THR A N 1
ATOM 600 C CA . THR A 1 71 ? 9.218 -3.151 -12.761 1.00 91.62 71 THR A CA 1
ATOM 601 C C . THR A 1 71 ? 7.769 -3.545 -13.032 1.00 91.62 71 THR A C 1
ATOM 603 O O . THR A 1 71 ? 7.374 -3.802 -14.174 1.00 91.62 71 THR A O 1
ATOM 606 N N . ILE A 1 72 ? 6.931 -3.560 -11.997 1.00 94.44 72 ILE A N 1
ATOM 607 C CA . ILE A 1 72 ? 5.477 -3.658 -12.193 1.00 94.44 72 ILE A CA 1
ATOM 608 C C . ILE A 1 72 ? 4.991 -2.406 -12.921 1.00 94.44 72 ILE A C 1
ATOM 610 O O . ILE A 1 72 ? 4.151 -2.522 -13.811 1.00 94.44 72 ILE A O 1
ATOM 614 N N . SER A 1 73 ? 5.537 -1.226 -12.588 1.00 93.00 73 SER A N 1
ATOM 615 C CA . SER A 1 73 ? 5.239 0.032 -13.287 1.00 93.00 73 SER A CA 1
ATOM 616 C C . SER A 1 73 ? 5.437 -0.063 -14.802 1.00 93.00 73 SER A C 1
ATOM 618 O O . SER A 1 73 ? 4.658 0.530 -15.550 1.00 93.00 73 SER A O 1
ATOM 620 N N . GLY A 1 74 ? 6.406 -0.867 -15.258 1.00 92.25 74 GLY A N 1
ATOM 621 C CA . GLY A 1 74 ? 6.681 -1.115 -16.672 1.00 92.25 74 GLY A CA 1
ATOM 622 C C . GLY A 1 74 ? 5.533 -1.807 -17.413 1.00 92.25 74 GLY A C 1
ATOM 623 O O . GLY A 1 74 ? 5.371 -1.597 -18.610 1.00 92.25 74 GLY A O 1
ATOM 624 N N . LEU A 1 75 ? 4.655 -2.546 -16.718 1.00 93.75 75 LEU A N 1
ATOM 625 C CA . LEU A 1 75 ? 3.428 -3.088 -17.323 1.00 93.75 75 LEU A CA 1
ATOM 626 C C . LEU A 1 75 ? 2.488 -1.982 -17.822 1.00 93.75 75 LEU A C 1
ATOM 628 O O . LEU A 1 75 ? 1.638 -2.246 -18.672 1.00 93.75 75 LEU A O 1
ATOM 632 N N . GLY A 1 76 ? 2.618 -0.772 -17.273 1.00 93.69 76 GLY A N 1
ATOM 633 C CA . GLY A 1 76 ? 1.874 0.410 -17.681 1.00 93.69 76 GLY A CA 1
ATOM 634 C C . GLY A 1 76 ? 2.483 1.170 -18.857 1.00 93.69 76 GLY A C 1
ATOM 635 O O . GLY A 1 76 ? 1.836 2.094 -19.335 1.00 93.69 76 GLY A O 1
ATOM 636 N N . ASP A 1 77 ? 3.686 0.837 -19.333 1.00 91.81 77 ASP A N 1
ATOM 637 C CA . ASP A 1 77 ? 4.290 1.542 -20.467 1.00 91.81 77 ASP A CA 1
ATOM 638 C C . ASP A 1 77 ? 3.474 1.275 -21.744 1.00 91.81 77 ASP A C 1
ATOM 640 O O . ASP A 1 77 ? 3.442 0.161 -22.252 1.00 91.81 77 ASP A O 1
ATOM 644 N N . TYR A 1 78 ? 2.786 2.286 -22.277 1.00 91.56 78 TYR A N 1
ATOM 645 C CA . TYR A 1 78 ? 1.948 2.129 -23.471 1.00 91.56 78 TYR A CA 1
ATOM 646 C C . TYR A 1 78 ? 2.751 2.004 -24.776 1.00 91.56 78 TYR A C 1
ATOM 648 O O . TYR A 1 78 ? 2.162 1.688 -25.810 1.00 91.56 78 TYR A O 1
ATOM 656 N N . ILE A 1 79 ? 4.063 2.265 -24.755 1.00 88.81 79 ILE A N 1
ATOM 657 C CA . ILE A 1 79 ? 4.959 2.078 -25.903 1.00 88.81 79 ILE A CA 1
ATOM 658 C C . ILE A 1 79 ? 5.411 0.616 -25.956 1.00 88.81 79 ILE A C 1
ATOM 660 O O . ILE A 1 79 ? 5.274 -0.024 -26.996 1.00 88.81 79 ILE A O 1
ATOM 664 N N . GLU A 1 80 ? 5.888 0.088 -24.827 1.00 87.25 80 GLU A N 1
ATOM 665 C CA . GLU A 1 80 ? 6.381 -1.294 -24.700 1.00 87.25 80 GLU A CA 1
ATOM 666 C C . GLU A 1 80 ? 5.245 -2.313 -24.470 1.00 87.25 80 GLU A C 1
ATOM 668 O O . GLU A 1 80 ? 5.379 -3.501 -24.753 1.00 87.25 80 GLU A O 1
ATOM 673 N N . ASN A 1 81 ? 4.085 -1.868 -23.980 1.00 91.62 81 ASN A N 1
ATOM 674 C CA . ASN A 1 81 ? 2.893 -2.687 -23.759 1.00 91.62 81 ASN A CA 1
ATOM 675 C C . ASN A 1 81 ? 1.628 -2.046 -24.367 1.00 91.62 81 ASN A C 1
ATOM 677 O O . ASN A 1 81 ? 0.656 -1.763 -23.652 1.00 91.62 81 ASN A O 1
ATOM 681 N N . PRO A 1 82 ? 1.579 -1.838 -25.698 1.00 92.31 82 PRO A N 1
ATOM 682 C CA . PRO A 1 82 ? 0.495 -1.101 -26.353 1.00 92.31 82 PRO A CA 1
ATOM 683 C C . PRO A 1 82 ? -0.881 -1.760 -26.193 1.00 92.31 82 PRO A C 1
ATOM 685 O O . PRO A 1 82 ? -1.906 -1.079 -26.257 1.00 92.31 82 PRO A O 1
ATOM 688 N N . TYR A 1 83 ? -0.922 -3.074 -25.954 1.00 94.25 83 TYR A N 1
ATOM 689 C CA . TYR A 1 83 ? -2.165 -3.832 -25.812 1.00 94.25 83 TYR A CA 1
ATOM 690 C C . TYR A 1 83 ? -2.570 -4.090 -24.359 1.00 94.25 83 TYR A C 1
ATOM 692 O O . TYR A 1 83 ? -3.744 -4.362 -24.123 1.00 94.25 83 TYR A O 1
ATOM 700 N N . GLY A 1 84 ? -1.640 -4.024 -23.400 1.00 94.69 84 GLY A N 1
ATOM 701 C CA . GLY A 1 84 ? -1.871 -4.400 -22.003 1.00 94.69 84 GLY A CA 1
ATOM 702 C C . GLY A 1 84 ? -1.816 -3.257 -20.988 1.00 94.69 84 GLY A C 1
ATOM 703 O O . GLY A 1 84 ? -2.310 -3.445 -19.875 1.00 94.69 84 GLY A O 1
ATOM 704 N N . TRP A 1 85 ? -1.293 -2.075 -21.344 1.00 95.12 85 TRP A N 1
ATOM 705 C CA . TRP A 1 85 ? -1.104 -0.951 -20.406 1.00 95.12 85 TRP A CA 1
ATOM 706 C C . TRP A 1 85 ? -2.380 -0.561 -19.643 1.00 95.12 85 TRP A C 1
ATOM 708 O O . TRP A 1 85 ? -2.340 -0.247 -18.452 1.00 95.12 85 TRP A O 1
ATOM 718 N N . TRP A 1 86 ? -3.543 -0.644 -20.298 1.00 96.94 86 TRP A N 1
ATOM 719 C CA . TRP A 1 86 ? -4.835 -0.329 -19.688 1.00 96.94 86 TRP A CA 1
ATOM 720 C C . TRP A 1 86 ? -5.167 -1.274 -18.525 1.00 96.94 86 TRP A C 1
ATOM 722 O O . TRP A 1 86 ? -5.806 -0.857 -17.559 1.00 96.94 86 TRP A O 1
ATOM 732 N N . GLY A 1 87 ? -4.720 -2.534 -18.588 1.00 97.56 87 GLY A N 1
ATOM 733 C CA . GLY A 1 87 ? -4.889 -3.506 -17.512 1.00 97.56 87 GLY A CA 1
ATOM 734 C C . GLY A 1 87 ? -4.148 -3.050 -16.259 1.00 97.56 87 GLY A C 1
ATOM 735 O O . GLY A 1 87 ? -4.728 -3.022 -15.174 1.00 97.56 87 GLY A O 1
ATOM 736 N N . PHE A 1 88 ? -2.911 -2.573 -16.413 1.00 96.25 88 PHE A N 1
ATOM 737 C CA . PHE A 1 88 ? -2.155 -1.981 -15.313 1.00 96.25 88 PHE A CA 1
ATOM 738 C C . PHE A 1 88 ? -2.874 -0.748 -14.742 1.00 96.25 88 PHE A C 1
ATOM 740 O O . PHE A 1 88 ? -3.108 -0.687 -13.535 1.00 96.25 88 PHE A O 1
ATOM 747 N N . THR A 1 89 ? -3.323 0.186 -15.587 1.00 97.25 89 THR A N 1
ATOM 748 C CA . THR A 1 89 ? -4.086 1.365 -15.141 1.00 97.25 89 THR A CA 1
ATOM 749 C C . THR A 1 89 ? -5.318 0.971 -14.321 1.00 97.25 89 THR A C 1
ATOM 751 O O . THR A 1 89 ? -5.504 1.474 -13.212 1.00 97.25 89 THR A O 1
ATOM 754 N N . ILE A 1 90 ? -6.142 0.034 -14.807 1.00 98.31 90 ILE A N 1
ATOM 755 C CA . ILE A 1 90 ? -7.324 -0.443 -14.070 1.00 98.31 90 ILE A CA 1
ATOM 756 C C . ILE A 1 90 ? -6.918 -1.079 -12.737 1.00 98.31 90 ILE A C 1
ATOM 758 O O . ILE A 1 90 ? -7.543 -0.795 -11.715 1.00 98.31 90 ILE A O 1
ATOM 762 N N . ALA A 1 91 ? -5.865 -1.897 -12.712 1.00 98.19 91 ALA A N 1
ATOM 763 C CA . ALA A 1 91 ? -5.387 -2.528 -11.487 1.00 98.19 91 ALA A CA 1
ATOM 764 C C . ALA A 1 91 ? -4.979 -1.497 -10.417 1.00 98.19 91 ALA A C 1
ATOM 766 O O . ALA A 1 91 ? -5.363 -1.619 -9.248 1.00 98.19 91 ALA A O 1
ATOM 767 N N . ILE A 1 92 ? -4.249 -0.448 -10.800 1.00 97.81 92 ILE A N 1
ATOM 768 C CA . ILE A 1 92 ? -3.829 0.612 -9.874 1.00 97.81 92 ILE A CA 1
ATOM 769 C C . ILE A 1 92 ? -5.030 1.445 -9.397 1.00 97.81 92 ILE A C 1
ATOM 771 O O . ILE A 1 92 ? -5.137 1.729 -8.200 1.00 97.81 92 ILE A O 1
ATOM 775 N N . LEU A 1 93 ? -5.987 1.759 -10.279 1.00 98.00 93 LEU A N 1
ATOM 776 C CA . LEU A 1 93 ? -7.238 2.435 -9.903 1.00 98.00 93 LEU A CA 1
ATOM 777 C C . LEU A 1 93 ? -8.043 1.617 -8.883 1.00 98.00 93 LEU A C 1
ATOM 779 O O . LEU A 1 93 ? -8.475 2.145 -7.856 1.00 98.00 93 LEU A O 1
ATOM 783 N N . LEU A 1 94 ? -8.214 0.314 -9.130 1.00 97.81 94 LEU A N 1
ATOM 784 C CA . LEU A 1 94 ? -8.910 -0.590 -8.211 1.00 97.81 94 LEU A CA 1
ATOM 785 C C . LEU A 1 94 ? -8.189 -0.687 -6.861 1.00 97.81 94 LEU A C 1
ATOM 787 O O . LEU A 1 94 ? -8.848 -0.685 -5.820 1.00 97.81 94 LEU A O 1
ATOM 791 N N . SER A 1 95 ? -6.854 -0.693 -6.859 1.00 98.19 95 SER A N 1
ATOM 792 C CA . SER A 1 95 ? -6.048 -0.650 -5.632 1.00 98.19 95 SER A CA 1
ATOM 793 C C . SER A 1 95 ? -6.308 0.631 -4.831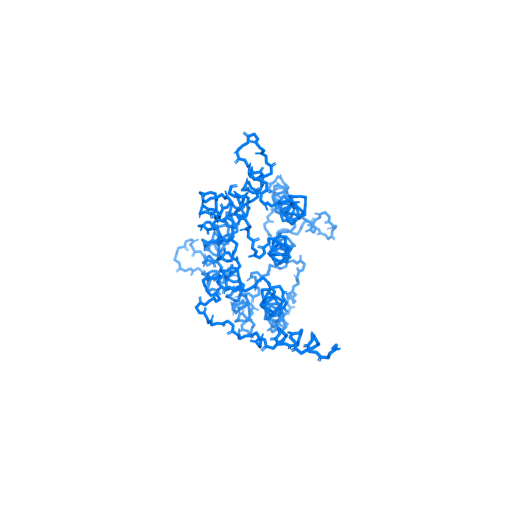 1.00 98.19 95 SER A C 1
ATOM 795 O O . SER A 1 95 ? -6.542 0.570 -3.624 1.00 98.19 95 SER A O 1
ATOM 797 N N . GLY A 1 96 ? -6.359 1.790 -5.497 1.00 97.19 96 GLY A N 1
ATOM 798 C CA . GLY A 1 96 ? -6.710 3.070 -4.874 1.00 97.19 96 GLY A CA 1
ATOM 799 C C . GLY A 1 96 ? -8.107 3.063 -4.240 1.00 97.19 96 GLY A C 1
ATOM 800 O O . GLY A 1 96 ? -8.266 3.481 -3.092 1.00 97.19 96 GLY A O 1
ATOM 801 N N . ILE A 1 97 ? -9.115 2.525 -4.941 1.00 96.94 97 ILE A N 1
ATOM 802 C CA . ILE A 1 97 ? -10.497 2.384 -4.434 1.00 96.94 97 ILE A CA 1
ATOM 803 C C . ILE A 1 97 ? -10.551 1.453 -3.215 1.00 96.94 97 ILE A C 1
ATOM 805 O O . ILE A 1 97 ? -11.213 1.758 -2.212 1.00 96.94 97 ILE A O 1
ATOM 809 N N . LEU A 1 98 ? -9.854 0.317 -3.295 1.00 97.12 98 LEU A N 1
ATOM 810 C CA . LEU A 1 98 ? -9.742 -0.639 -2.203 1.00 97.12 98 LEU A CA 1
ATOM 811 C C . LEU A 1 98 ? -9.150 0.040 -0.966 1.00 97.12 98 LEU A C 1
ATOM 813 O O . LEU A 1 98 ? -9.779 0.031 0.093 1.00 97.12 98 LEU A O 1
ATOM 817 N N . PHE A 1 99 ? -7.981 0.668 -1.103 1.00 97.44 99 PHE A N 1
ATOM 818 C CA . PHE A 1 99 ? -7.300 1.305 0.019 1.00 97.44 99 PHE A CA 1
ATOM 819 C C . PHE A 1 99 ? -8.109 2.464 0.584 1.00 97.44 99 PHE A C 1
ATOM 821 O O . PHE A 1 99 ? -8.247 2.538 1.799 1.00 97.44 99 PHE A O 1
ATOM 828 N N . LEU A 1 100 ? -8.734 3.302 -0.248 1.00 97.25 100 LEU A N 1
ATOM 829 C CA . LEU A 1 100 ? -9.615 4.376 0.217 1.00 97.25 100 LEU A CA 1
ATOM 830 C C . LEU A 1 100 ? -10.698 3.844 1.169 1.00 97.25 100 LEU A C 1
ATOM 832 O O . LEU A 1 100 ? -10.882 4.369 2.267 1.00 97.25 100 LEU A O 1
ATOM 836 N N . THR A 1 101 ? -11.368 2.763 0.773 1.00 96.50 101 THR A N 1
ATOM 837 C CA . THR A 1 101 ? -12.417 2.113 1.570 1.00 96.50 101 THR A CA 1
ATOM 838 C C . THR A 1 101 ? -11.867 1.600 2.907 1.00 96.50 101 THR A C 1
ATOM 840 O O . THR A 1 101 ? -12.443 1.857 3.969 1.00 96.50 101 THR A O 1
ATOM 843 N N . VAL A 1 102 ? -10.725 0.906 2.871 1.00 97.44 102 VAL A N 1
ATOM 844 C CA . VAL A 1 102 ? -10.078 0.339 4.064 1.00 97.44 102 VAL A CA 1
ATOM 845 C C . VAL A 1 102 ? -9.589 1.432 5.015 1.00 97.44 102 VAL A C 1
ATOM 847 O O . VAL A 1 102 ? -9.840 1.354 6.216 1.00 97.44 102 VAL A O 1
ATOM 850 N N . ILE A 1 103 ? -8.972 2.490 4.490 1.00 97.88 103 ILE A N 1
ATOM 851 C CA . ILE A 1 103 ? -8.494 3.649 5.252 1.00 97.88 103 ILE A CA 1
ATOM 852 C C . ILE A 1 103 ? -9.652 4.309 6.005 1.00 97.88 103 ILE A C 1
ATOM 854 O O . ILE A 1 103 ? -9.537 4.581 7.200 1.00 97.88 103 ILE A O 1
ATOM 858 N N . GLN A 1 104 ? -10.793 4.524 5.345 1.00 97.31 104 GLN A N 1
ATOM 859 C CA . GLN A 1 104 ? -11.971 5.112 5.989 1.00 97.31 104 GLN A CA 1
ATOM 860 C C . GLN A 1 104 ? -12.544 4.201 7.079 1.00 97.31 104 GLN A C 1
ATOM 862 O O . GLN A 1 104 ? -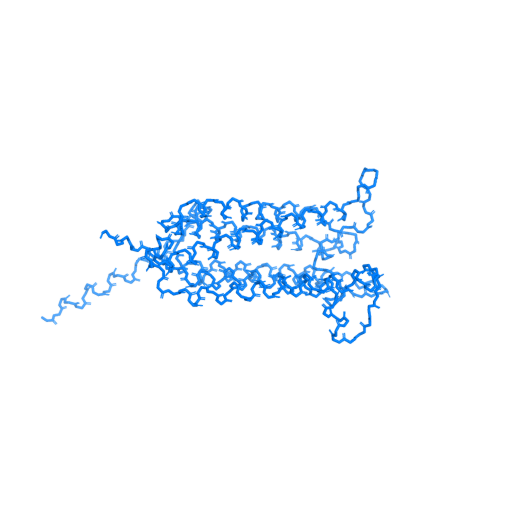12.936 4.678 8.149 1.00 97.31 104 GLN A O 1
ATOM 867 N N . TYR A 1 105 ? -12.561 2.885 6.850 1.00 96.75 105 TYR A N 1
ATOM 868 C CA . TYR A 1 105 ? -12.954 1.921 7.876 1.00 96.75 105 TYR A CA 1
ATOM 869 C C . TYR A 1 105 ? -12.021 1.983 9.098 1.00 96.75 105 TYR A C 1
ATOM 871 O O . TYR A 1 105 ? -12.500 2.128 10.228 1.00 96.75 105 TYR A O 1
ATOM 879 N N . MET A 1 106 ? -10.700 1.949 8.877 1.00 96.38 106 MET A N 1
ATOM 880 C CA . MET A 1 106 ? -9.686 2.060 9.932 1.00 96.38 106 MET A CA 1
ATOM 881 C C . MET A 1 106 ? -9.839 3.366 10.711 1.00 96.38 106 MET A C 1
ATOM 883 O O . MET A 1 106 ? -9.912 3.338 11.940 1.00 96.38 106 MET A O 1
ATOM 887 N N . TYR A 1 107 ? -9.978 4.501 10.018 1.00 96.50 107 TYR A N 1
ATOM 888 C CA . TYR A 1 107 ? -10.163 5.812 10.636 1.00 96.50 107 TYR A CA 1
ATOM 889 C C . TYR A 1 107 ? -11.317 5.816 11.631 1.00 96.50 107 TYR A C 1
ATOM 891 O O . TYR A 1 107 ? -11.123 6.187 12.783 1.00 96.50 107 TYR A O 1
ATOM 899 N N . ARG A 1 108 ? -12.500 5.338 11.232 1.00 93.69 108 ARG A N 1
ATOM 900 C CA . ARG A 1 108 ? -13.702 5.348 12.085 1.00 93.69 108 ARG A CA 1
ATOM 901 C C . ARG A 1 108 ? -13.560 4.540 13.368 1.00 93.69 108 ARG A C 1
ATOM 903 O O . ARG A 1 108 ? -14.308 4.769 14.323 1.00 93.69 108 ARG A O 1
ATOM 910 N N . ARG A 1 109 ? -12.706 3.521 13.353 1.00 92.25 109 ARG A N 1
ATOM 911 C CA . ARG A 1 109 ? -12.447 2.673 14.514 1.00 92.25 109 ARG A CA 1
ATOM 912 C C . ARG A 1 109 ? -11.356 3.301 15.362 1.00 92.25 109 ARG A C 1
ATOM 914 O O . ARG A 1 109 ? -11.613 3.703 16.492 1.00 92.25 109 ARG A O 1
ATOM 921 N N . LEU A 1 110 ? -10.191 3.524 14.775 1.00 92.62 110 LEU A N 1
ATOM 922 C CA . LEU A 1 110 ? -9.017 3.997 15.498 1.00 92.62 110 LEU A CA 1
ATOM 923 C C . LEU A 1 110 ? -9.162 5.440 16.001 1.00 92.62 110 LEU A C 1
ATOM 925 O O . LEU A 1 110 ? -8.569 5.797 17.020 1.00 92.62 110 LEU A O 1
ATOM 929 N N . SER A 1 111 ? -10.027 6.258 15.386 1.00 93.81 111 SER A N 1
ATOM 930 C CA . SER A 1 111 ? -10.325 7.609 15.874 1.00 93.81 111 SER A CA 1
ATOM 931 C C . SER A 1 111 ? -10.989 7.628 17.248 1.00 93.81 111 SER A C 1
ATOM 933 O O . SER A 1 111 ? -11.009 8.684 17.873 1.00 93.81 111 SER A O 1
ATOM 935 N N . LYS A 1 112 ? -11.571 6.512 17.704 1.00 90.25 112 LYS A N 1
ATOM 936 C CA . LYS A 1 112 ? -12.152 6.396 19.049 1.00 90.25 112 LYS A CA 1
ATOM 937 C C . LYS A 1 112 ? -11.075 6.244 20.127 1.00 90.25 112 LYS A C 1
ATOM 939 O O . LYS A 1 112 ? -11.246 6.782 21.215 1.00 90.25 112 LYS A O 1
ATOM 944 N N . ILE A 1 113 ? -9.965 5.602 19.767 1.00 88.81 113 ILE A N 1
ATOM 945 C CA . ILE A 1 113 ? -8.824 5.315 20.641 1.00 88.81 113 ILE A CA 1
ATOM 946 C C . ILE A 1 113 ? -7.863 6.510 20.662 1.00 88.81 113 ILE A C 1
ATOM 948 O O . ILE A 1 113 ? -7.589 7.112 21.698 1.00 88.81 113 ILE A O 1
ATOM 952 N N . ALA A 1 114 ? -7.376 6.909 19.483 1.00 91.94 114 ALA A N 1
ATOM 953 C CA . ALA A 1 114 ? -6.389 7.972 19.322 1.00 91.94 114 ALA A CA 1
ATOM 954 C C . ALA A 1 114 ? -6.829 8.945 18.213 1.00 91.94 114 ALA A C 1
ATOM 956 O O . ALA A 1 114 ? -6.359 8.836 17.074 1.00 91.94 114 ALA A O 1
ATOM 957 N N . PRO A 1 115 ? -7.714 9.920 18.513 1.00 93.31 115 PRO A N 1
ATOM 958 C CA . PRO A 1 115 ? -8.328 10.782 17.502 1.00 93.31 115 PRO A CA 1
ATOM 959 C C . PRO A 1 115 ? -7.312 11.554 16.655 1.00 93.31 115 PRO A C 1
ATOM 961 O O . PRO A 1 115 ? -7.410 11.572 15.430 1.00 93.31 115 PRO A O 1
ATOM 964 N N . TRP A 1 116 ? -6.319 12.173 17.299 1.00 95.12 116 TRP A N 1
ATOM 965 C CA . TRP A 1 116 ? -5.306 12.980 16.615 1.00 95.12 116 TRP A CA 1
ATOM 966 C C . TRP A 1 116 ? -4.397 12.136 15.732 1.00 95.12 116 TRP A C 1
ATOM 968 O O . TRP A 1 116 ? -4.276 12.417 14.542 1.00 95.12 116 TRP A O 1
ATOM 978 N N . VAL A 1 117 ? -3.825 11.064 16.287 1.00 95.19 117 VAL A N 1
ATOM 979 C CA . VAL A 1 117 ? -2.950 10.157 15.533 1.00 95.19 117 VAL A CA 1
ATOM 980 C C . VAL A 1 117 ? -3.709 9.551 14.357 1.00 95.19 117 VAL A C 1
ATOM 982 O O . VAL A 1 117 ? -3.196 9.540 13.244 1.00 95.19 117 VAL A O 1
ATOM 985 N N . SER A 1 118 ? -4.967 9.152 14.560 1.00 95.25 118 SER A N 1
ATOM 986 C CA . SER A 1 118 ? -5.806 8.609 13.491 1.00 95.25 118 SER A CA 1
ATOM 987 C C . SER A 1 118 ? -6.089 9.619 12.387 1.00 95.25 118 SER A C 1
ATOM 989 O O . SER A 1 118 ? -6.056 9.238 11.223 1.00 95.25 118 SER A O 1
ATOM 991 N N . ARG A 1 119 ? -6.335 10.897 12.710 1.00 97.19 119 ARG A N 1
ATOM 992 C CA . ARG A 1 119 ? -6.525 11.956 11.701 1.00 97.19 119 ARG A CA 1
ATOM 993 C C . ARG A 1 119 ? -5.276 12.149 10.846 1.00 97.19 119 ARG A C 1
ATOM 995 O O . ARG A 1 119 ? -5.391 12.133 9.626 1.00 97.19 119 ARG A O 1
ATOM 1002 N N . PHE A 1 120 ? -4.107 12.281 11.473 1.00 98.00 120 PHE A N 1
ATOM 1003 C CA . PHE A 1 120 ? -2.845 12.435 10.745 1.00 98.00 120 PHE A CA 1
ATOM 1004 C C . PHE A 1 120 ? -2.513 11.192 9.914 1.00 98.00 120 PHE A C 1
ATOM 1006 O O . PHE A 1 120 ? -2.221 11.319 8.730 1.00 98.00 120 PHE A O 1
ATOM 1013 N N . SER A 1 121 ? -2.653 9.996 10.495 1.00 97.94 121 SER A N 1
ATOM 1014 C CA . SER A 1 121 ? -2.444 8.728 9.780 1.00 97.94 121 SER A CA 1
ATOM 1015 C C . SER A 1 121 ? -3.339 8.651 8.546 1.00 97.94 121 SER A C 1
ATOM 1017 O O . SER A 1 121 ? -2.862 8.432 7.439 1.00 97.94 121 SER A O 1
ATOM 1019 N N . THR A 1 122 ? -4.636 8.921 8.721 1.00 98.19 122 THR A N 1
ATOM 1020 C CA . THR A 1 122 ? -5.625 8.911 7.633 1.00 98.19 122 THR A CA 1
ATOM 1021 C C . THR A 1 122 ? -5.280 9.930 6.561 1.00 98.19 122 THR A C 1
ATOM 1023 O O . THR A 1 122 ? -5.346 9.600 5.387 1.00 98.19 122 THR A O 1
ATOM 1026 N N . PHE A 1 123 ? -4.883 11.147 6.936 1.00 98.44 123 PHE A N 1
ATOM 1027 C CA . PHE A 1 123 ? -4.478 12.177 5.981 1.00 98.44 123 PHE A CA 1
ATOM 1028 C C . PHE A 1 123 ? -3.338 11.696 5.072 1.00 98.44 123 PHE A C 1
ATOM 1030 O O . PHE A 1 123 ? -3.466 11.765 3.852 1.00 98.44 123 PHE A O 1
ATOM 1037 N N . PHE A 1 124 ? -2.273 11.130 5.645 1.00 98.69 124 PHE A N 1
ATOM 1038 C CA . PHE A 1 124 ? -1.154 10.595 4.866 1.00 98.69 124 PHE A CA 1
ATOM 1039 C C . PHE A 1 124 ? -1.548 9.383 4.011 1.00 98.69 124 PHE A C 1
ATOM 1041 O O . PHE A 1 124 ? -1.186 9.314 2.839 1.00 98.69 124 PHE A O 1
ATOM 1048 N N . LEU A 1 125 ? -2.349 8.458 4.545 1.00 98.50 125 LEU A N 1
ATOM 1049 C CA . LEU A 1 125 ? -2.843 7.322 3.763 1.00 98.50 125 LEU A CA 1
ATOM 1050 C C . LEU A 1 125 ? -3.754 7.760 2.610 1.00 98.50 125 LEU A C 1
ATOM 1052 O O . LEU A 1 125 ? -3.718 7.152 1.546 1.00 98.50 125 LEU A O 1
ATOM 1056 N N . LEU A 1 126 ? -4.557 8.812 2.796 1.00 98.19 126 LEU A N 1
ATOM 1057 C CA . LEU A 1 126 ? -5.383 9.385 1.734 1.00 98.19 126 LEU A CA 1
ATOM 1058 C C . LEU A 1 126 ? -4.531 10.040 0.649 1.00 98.19 126 LEU A C 1
ATOM 1060 O O . LEU A 1 126 ? -4.842 9.854 -0.523 1.00 98.19 126 LEU A O 1
ATOM 1064 N N . ILE A 1 127 ? -3.452 10.745 1.010 1.00 98.44 127 ILE A N 1
ATOM 1065 C CA . ILE A 1 127 ? -2.470 11.234 0.030 1.00 98.44 127 ILE A CA 1
ATOM 1066 C C . ILE A 1 127 ? -1.909 10.060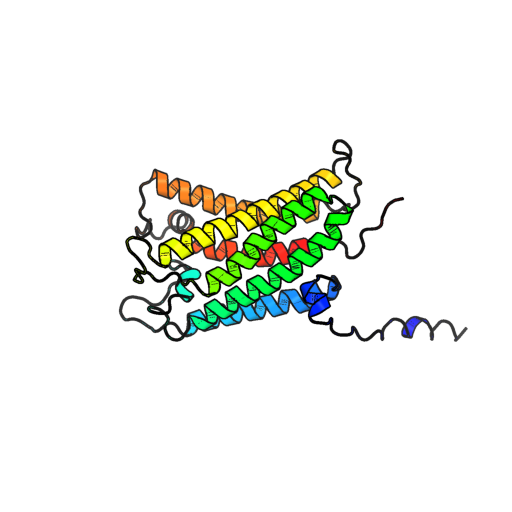 -0.774 1.00 98.44 127 ILE A C 1
ATOM 1068 O O . ILE A 1 127 ? -1.886 10.135 -1.997 1.00 98.44 127 ILE A O 1
ATOM 1072 N N . GLY A 1 128 ? -1.526 8.964 -0.112 1.00 98.19 128 GLY A N 1
ATOM 1073 C CA . GLY A 1 128 ? -1.063 7.752 -0.789 1.00 98.19 128 GLY A CA 1
ATOM 1074 C C . GLY A 1 128 ? -2.120 7.160 -1.730 1.00 98.19 128 GLY A C 1
ATOM 1075 O O . GLY A 1 128 ? -1.855 6.910 -2.902 1.00 98.19 128 GLY A O 1
ATOM 1076 N N . ALA A 1 129 ? -3.357 6.990 -1.260 1.00 98.00 129 ALA A N 1
ATOM 1077 C CA . ALA A 1 129 ? -4.438 6.442 -2.076 1.00 98.00 129 ALA A CA 1
ATOM 1078 C C . ALA A 1 129 ? -4.756 7.329 -3.291 1.00 98.00 129 ALA A C 1
ATOM 1080 O O . ALA A 1 129 ? -4.916 6.807 -4.388 1.00 98.00 129 ALA A O 1
ATOM 1081 N N . ILE A 1 130 ? -4.798 8.655 -3.121 1.00 97.56 130 ILE A N 1
ATOM 1082 C CA . ILE A 1 130 ? -4.964 9.624 -4.218 1.00 97.56 130 ILE A CA 1
ATOM 1083 C C . ILE A 1 130 ? -3.772 9.562 -5.177 1.00 97.56 130 ILE A C 1
ATOM 1085 O O . ILE A 1 130 ? -3.962 9.555 -6.390 1.00 97.56 130 ILE A O 1
ATOM 1089 N N . GLY A 1 131 ? -2.556 9.461 -4.644 1.00 97.56 131 GLY A N 1
ATOM 1090 C CA . GLY A 1 131 ? -1.335 9.286 -5.418 1.00 97.56 131 GLY A CA 1
ATOM 1091 C C . GLY A 1 131 ? -1.403 8.077 -6.350 1.00 97.56 131 GLY A C 1
ATOM 1092 O O . GLY A 1 131 ? -1.084 8.213 -7.526 1.00 97.56 131 GLY A O 1
ATOM 1093 N N . MET A 1 132 ? -1.944 6.944 -5.885 1.00 96.56 132 MET A N 1
ATOM 1094 C CA . MET A 1 132 ? -2.187 5.765 -6.731 1.00 96.56 132 MET A CA 1
ATOM 1095 C C . MET A 1 132 ? -3.106 6.079 -7.918 1.00 96.56 132 MET A C 1
ATOM 1097 O O . MET A 1 132 ? -2.793 5.692 -9.040 1.00 96.56 132 MET A O 1
ATOM 1101 N N . PHE A 1 133 ? -4.203 6.822 -7.713 1.00 96.00 133 PHE A N 1
ATOM 1102 C CA . PHE A 1 133 ? -5.073 7.230 -8.826 1.00 96.00 133 PHE A CA 1
ATOM 1103 C C . PHE A 1 133 ? -4.319 8.060 -9.863 1.00 96.00 133 PHE A C 1
ATOM 1105 O O . PHE A 1 133 ? -4.514 7.856 -11.055 1.00 96.00 133 PHE A O 1
ATOM 1112 N N . ILE A 1 134 ? -3.463 8.982 -9.421 1.00 96.44 134 ILE A N 1
ATOM 1113 C CA . ILE A 1 134 ? -2.696 9.841 -10.328 1.00 96.44 134 ILE A CA 1
ATOM 1114 C C . ILE A 1 134 ? -1.632 9.013 -11.069 1.00 96.44 134 ILE A C 1
ATOM 1116 O O . ILE A 1 134 ? -1.516 9.124 -12.288 1.00 96.44 134 ILE A O 1
ATOM 1120 N N . ILE A 1 135 ? -0.908 8.135 -10.365 1.00 95.12 135 ILE A N 1
ATOM 1121 C CA . ILE A 1 135 ? 0.103 7.233 -10.946 1.00 95.12 135 ILE A CA 1
ATOM 1122 C C . ILE A 1 135 ? -0.503 6.326 -12.018 1.00 95.12 135 ILE A C 1
ATOM 1124 O O . ILE A 1 135 ? 0.148 6.066 -13.024 1.00 95.12 135 ILE A O 1
ATOM 1128 N N . ALA A 1 136 ? -1.756 5.891 -11.853 1.00 95.25 136 ALA A N 1
ATOM 1129 C CA . ALA A 1 136 ? -2.431 5.036 -12.829 1.00 95.25 136 ALA A CA 1
ATOM 1130 C C . ALA A 1 136 ? -2.489 5.646 -14.245 1.00 95.25 136 ALA A C 1
ATOM 1132 O O . ALA A 1 136 ? -2.552 4.900 -15.224 1.00 95.25 136 ALA A O 1
ATOM 1133 N N . PHE A 1 137 ? -2.471 6.980 -14.351 1.00 93.56 137 PHE A N 1
ATOM 1134 C CA . PHE A 1 137 ? -2.493 7.717 -15.620 1.00 93.56 137 PHE A CA 1
ATOM 1135 C C . PHE A 1 137 ? -1.125 8.263 -16.042 1.00 93.56 137 PHE A C 1
ATOM 1137 O O . PHE A 1 137 ? -0.958 8.664 -17.191 1.00 93.56 137 PHE A O 1
ATOM 1144 N N . LEU A 1 138 ? -0.156 8.309 -15.128 1.00 91.75 138 LEU A N 1
ATOM 1145 C CA . LEU A 1 138 ? 1.201 8.773 -15.398 1.00 91.75 138 LEU A CA 1
ATOM 1146 C C . LEU A 1 138 ? 2.105 7.559 -15.504 1.00 91.75 138 LEU A C 1
ATOM 1148 O O . LEU A 1 138 ? 2.758 7.199 -14.538 1.00 91.75 138 LEU A O 1
ATOM 1152 N N . THR A 1 139 ? 2.095 6.894 -16.649 1.00 84.50 139 THR A N 1
ATOM 1153 C CA . THR A 1 139 ? 2.835 5.649 -16.876 1.00 84.50 139 THR A CA 1
ATOM 1154 C C . THR A 1 139 ? 4.345 5.885 -16.909 1.00 84.50 139 THR A C 1
ATOM 1156 O O . THR A 1 139 ? 4.811 6.927 -17.376 1.00 84.50 139 THR A O 1
ATOM 1159 N N . ASP A 1 140 ? 5.115 4.905 -16.439 1.00 83.19 140 ASP A N 1
ATOM 1160 C CA . ASP A 1 140 ? 6.579 4.936 -16.461 1.00 83.19 140 ASP A CA 1
ATOM 1161 C C . ASP A 1 140 ? 7.100 4.633 -17.872 1.00 83.19 140 ASP A C 1
ATOM 1163 O O . ASP A 1 140 ? 7.518 3.522 -18.173 1.00 83.19 140 ASP A O 1
ATOM 1167 N N . THR A 1 141 ? 6.985 5.609 -18.776 1.00 82.06 141 THR A N 1
ATOM 1168 C CA . THR A 1 141 ? 7.444 5.460 -20.162 1.00 82.06 141 THR A CA 1
ATOM 1169 C C . THR A 1 141 ? 8.874 5.954 -20.306 1.00 82.06 141 THR A C 1
ATOM 1171 O O . THR A 1 141 ? 9.146 7.139 -20.077 1.00 82.06 141 THR A O 1
ATOM 1174 N N . ASN A 1 142 ? 9.772 5.077 -20.755 1.00 65.88 142 ASN A N 1
ATOM 1175 C CA . ASN A 1 142 ? 11.204 5.375 -20.877 1.00 65.88 142 ASN A CA 1
ATOM 1176 C C . ASN A 1 142 ? 11.543 6.458 -21.925 1.00 65.88 142 ASN A C 1
ATOM 1178 O O . ASN A 1 142 ? 12.618 7.047 -21.852 1.00 65.88 142 ASN A O 1
ATOM 1182 N N . ASN A 1 143 ? 10.634 6.749 -22.867 1.00 62.72 143 ASN A N 1
ATOM 1183 C CA . ASN A 1 143 ? 10.905 7.582 -24.052 1.00 62.72 143 ASN A CA 1
ATOM 1184 C C . ASN A 1 143 ? 9.996 8.824 -24.190 1.00 62.72 143 ASN A C 1
ATOM 1186 O O . ASN A 1 143 ? 9.915 9.417 -25.264 1.00 62.72 143 ASN A O 1
ATOM 1190 N N . GLY A 1 144 ? 9.279 9.211 -23.131 1.00 57.59 144 GLY A N 1
ATOM 1191 C CA . GLY A 1 144 ? 8.344 10.340 -23.159 1.00 57.59 144 GLY A CA 1
ATOM 1192 C C . GLY A 1 144 ? 8.916 11.601 -22.516 1.00 57.59 144 GLY A C 1
ATOM 1193 O O . GLY A 1 144 ? 8.626 11.865 -21.346 1.00 57.59 144 GLY A O 1
ATOM 1194 N N . ASP A 1 145 ? 9.695 12.389 -23.256 1.00 61.66 145 ASP A N 1
ATOM 1195 C CA . ASP A 1 145 ? 10.049 13.751 -22.836 1.00 61.66 145 ASP A CA 1
ATOM 1196 C C . ASP A 1 145 ? 8.846 14.673 -23.070 1.00 61.66 145 ASP A C 1
ATOM 1198 O O . ASP A 1 145 ? 8.350 14.796 -24.189 1.00 61.66 145 ASP A O 1
ATOM 1202 N N . TRP A 1 146 ? 8.329 15.287 -22.001 1.00 63.59 146 TRP A N 1
ATOM 1203 C CA . TRP A 1 146 ? 7.141 16.143 -22.077 1.00 63.59 146 TRP A CA 1
ATOM 1204 C C . TRP A 1 146 ? 7.513 17.617 -22.265 1.00 63.59 146 TRP A C 1
ATOM 1206 O O . TRP A 1 146 ? 7.078 18.248 -23.226 1.00 63.59 146 TRP A O 1
ATOM 1216 N N . ILE A 1 147 ? 8.306 18.184 -21.346 1.00 68.31 147 ILE A N 1
ATOM 1217 C CA . ILE A 1 147 ? 8.750 19.588 -21.383 1.00 68.31 147 ILE A CA 1
ATOM 1218 C C . ILE A 1 147 ? 10.148 19.686 -20.746 1.00 68.31 147 ILE A C 1
ATOM 1220 O O . ILE A 1 147 ? 10.286 19.556 -19.529 1.00 68.31 147 ILE A O 1
ATOM 1224 N N . GLY A 1 148 ? 11.185 19.954 -21.546 1.00 71.25 148 GLY A N 1
ATOM 1225 C CA . GLY A 1 148 ? 12.573 20.056 -21.063 1.00 71.25 148 GLY A CA 1
ATOM 1226 C C . GLY A 1 148 ? 13.096 18.734 -20.480 1.00 71.25 148 GLY A C 1
ATOM 1227 O O . GLY A 1 148 ? 12.791 17.674 -21.009 1.00 71.25 148 GLY A O 1
ATOM 1228 N N . ASP A 1 149 ? 13.829 18.790 -19.360 1.00 68.81 149 ASP A N 1
ATOM 1229 C CA . ASP A 1 149 ? 14.384 17.606 -18.666 1.00 68.81 149 ASP A CA 1
ATOM 1230 C C . ASP A 1 149 ? 13.334 16.765 -17.905 1.00 68.81 149 ASP A C 1
ATOM 1232 O O . ASP A 1 149 ? 13.688 15.813 -17.191 1.00 68.81 149 ASP A O 1
ATOM 1236 N N . LEU A 1 150 ? 12.052 17.137 -17.980 1.00 76.94 150 LEU A N 1
ATOM 1237 C CA . LEU A 1 150 ? 10.959 16.499 -17.255 1.00 76.94 150 LEU A CA 1
ATOM 1238 C C . LEU A 1 150 ? 10.357 15.366 -18.105 1.00 76.94 150 LEU A C 1
ATOM 1240 O O . LEU A 1 150 ? 9.403 15.564 -18.860 1.00 76.94 150 LEU A O 1
ATOM 1244 N N . SER A 1 151 ? 10.931 14.169 -17.979 1.00 86.50 151 SER A N 1
ATOM 1245 C CA . SER A 1 151 ? 10.374 12.956 -18.584 1.00 86.50 151 SER A CA 1
ATOM 1246 C C . SER A 1 151 ? 9.206 12.412 -17.756 1.00 86.50 151 SER A C 1
ATOM 1248 O O . SER A 1 151 ? 9.181 12.551 -16.527 1.00 86.50 151 SER A O 1
ATOM 1250 N N . MET A 1 152 ? 8.248 11.745 -18.408 1.00 85.94 152 MET A N 1
ATOM 1251 C CA . MET A 1 152 ? 7.131 11.091 -17.710 1.00 85.94 152 MET A CA 1
ATOM 1252 C C . MET A 1 152 ? 7.616 10.086 -16.660 1.00 85.94 152 MET A C 1
ATOM 1254 O O . MET A 1 152 ? 7.078 10.057 -15.557 1.00 85.94 152 MET A O 1
ATOM 1258 N N . SER A 1 153 ? 8.697 9.355 -16.948 1.00 86.12 153 SER A N 1
ATOM 1259 C CA . SER A 1 153 ? 9.335 8.437 -15.997 1.00 86.12 153 SER A CA 1
ATOM 1260 C C . SER A 1 153 ? 9.820 9.143 -14.717 1.00 86.12 153 SER A C 1
ATOM 1262 O O . SER A 1 153 ? 9.576 8.666 -13.605 1.00 86.12 153 SER A O 1
ATOM 1264 N N . LYS A 1 154 ? 10.420 10.341 -14.822 1.00 87.94 154 LYS A N 1
ATOM 1265 C CA . LYS A 1 154 ? 10.817 11.135 -13.642 1.00 87.94 154 LYS A CA 1
ATOM 1266 C C . LYS A 1 154 ? 9.606 11.581 -12.824 1.00 87.94 154 LYS A C 1
ATOM 1268 O O . LYS A 1 154 ? 9.645 11.519 -11.594 1.00 87.94 154 LYS A O 1
ATOM 1273 N N . ILE A 1 155 ? 8.534 12.029 -13.483 1.00 91.44 155 ILE A N 1
ATOM 1274 C CA . ILE A 1 155 ? 7.292 12.423 -12.799 1.00 91.44 155 ILE A CA 1
ATOM 1275 C C . ILE A 1 155 ? 6.680 11.214 -12.088 1.00 91.44 155 ILE A C 1
ATOM 1277 O O . ILE A 1 155 ? 6.378 11.312 -10.899 1.00 91.44 155 ILE A O 1
ATOM 1281 N N . HIS A 1 156 ? 6.550 10.083 -12.787 1.00 92.75 156 HIS A N 1
ATOM 1282 C CA . HIS A 1 156 ? 6.056 8.822 -12.238 1.00 92.75 156 HIS A CA 1
ATOM 1283 C C . HIS A 1 156 ? 6.861 8.417 -11.005 1.00 92.75 156 HIS A C 1
ATOM 1285 O O . HIS A 1 156 ? 6.289 8.215 -9.939 1.00 92.75 156 HIS A O 1
ATOM 1291 N N . THR A 1 157 ? 8.190 8.377 -11.116 1.00 90.94 157 THR A N 1
ATOM 1292 C CA . THR A 1 157 ? 9.087 7.958 -10.030 1.00 90.94 157 THR A CA 1
ATOM 1293 C C . THR A 1 157 ? 8.977 8.870 -8.807 1.00 90.94 157 THR A C 1
ATOM 1295 O O . THR A 1 157 ? 8.866 8.393 -7.673 1.00 90.94 157 THR A O 1
ATOM 1298 N N . ASN A 1 158 ? 8.955 10.191 -9.008 1.00 93.69 158 ASN A N 1
ATOM 1299 C CA . ASN A 1 158 ? 8.791 11.150 -7.914 1.00 93.69 158 ASN A CA 1
ATOM 1300 C C . ASN A 1 158 ? 7.420 11.006 -7.245 1.00 93.69 158 ASN A C 1
ATOM 1302 O O . ASN A 1 158 ? 7.318 11.003 -6.017 1.00 93.69 158 ASN A O 1
ATOM 1306 N N . LEU A 1 159 ? 6.364 10.848 -8.043 1.00 95.62 159 LEU A N 1
ATOM 1307 C CA . LEU A 1 159 ? 5.012 10.674 -7.536 1.00 95.62 159 LEU A CA 1
ATOM 1308 C C . LEU A 1 159 ? 4.849 9.341 -6.798 1.00 95.62 159 LEU A C 1
ATOM 1310 O O . LEU A 1 159 ? 4.238 9.323 -5.729 1.00 95.62 159 LEU A O 1
ATOM 1314 N N . ALA A 1 160 ? 5.426 8.253 -7.310 1.00 95.19 160 ALA A N 1
ATOM 1315 C CA . ALA A 1 160 ? 5.487 6.957 -6.642 1.00 95.19 160 ALA A CA 1
ATOM 1316 C C . ALA A 1 160 ? 6.212 7.078 -5.300 1.00 95.19 160 ALA A C 1
ATOM 1318 O O . ALA A 1 160 ? 5.684 6.649 -4.276 1.00 95.19 160 ALA A O 1
ATOM 1319 N N . THR A 1 161 ? 7.353 7.766 -5.268 1.00 94.75 161 THR A N 1
ATOM 1320 C CA . THR A 1 161 ? 8.111 8.013 -4.034 1.00 94.75 161 THR A CA 1
ATOM 1321 C C . THR A 1 161 ? 7.273 8.758 -2.994 1.00 94.75 161 THR A C 1
ATOM 1323 O O . THR A 1 161 ? 7.192 8.328 -1.843 1.00 94.75 161 THR A O 1
ATOM 1326 N N . VAL A 1 162 ? 6.594 9.842 -3.385 1.00 97.50 162 VAL A N 1
ATOM 1327 C CA . VAL A 1 162 ? 5.703 10.596 -2.484 1.00 97.50 162 VAL A CA 1
ATOM 1328 C C . VAL A 1 162 ? 4.521 9.737 -2.033 1.00 97.50 162 VAL A C 1
ATOM 1330 O O . VAL A 1 162 ? 4.177 9.737 -0.853 1.00 97.50 162 VAL A O 1
ATOM 1333 N N . THR A 1 163 ? 3.925 8.973 -2.947 1.00 97.31 163 THR A N 1
ATOM 1334 C CA . THR A 1 163 ? 2.769 8.104 -2.692 1.00 97.31 163 THR A CA 1
ATOM 1335 C C . THR A 1 163 ? 3.094 7.023 -1.667 1.00 97.31 163 THR A C 1
ATOM 1337 O O . THR A 1 163 ? 2.413 6.906 -0.645 1.00 97.31 163 THR A O 1
ATOM 1340 N N . PHE A 1 164 ? 4.163 6.260 -1.894 1.00 96.12 164 PHE A N 1
ATOM 1341 C CA . PHE A 1 164 ? 4.592 5.200 -0.987 1.00 96.12 164 PHE A CA 1
ATOM 1342 C C . PHE A 1 164 ? 5.190 5.752 0.309 1.00 96.12 164 PHE A C 1
ATOM 1344 O O . PHE A 1 164 ? 4.963 5.176 1.372 1.00 96.12 164 PHE A O 1
ATOM 1351 N N . GLY A 1 165 ? 5.869 6.903 0.262 1.00 97.00 165 GLY A N 1
ATOM 1352 C CA . GLY A 1 165 ? 6.315 7.620 1.456 1.00 97.00 165 GLY A CA 1
ATOM 1353 C C . GLY A 1 165 ? 5.141 8.045 2.342 1.00 97.00 165 GLY A C 1
ATOM 1354 O O . GLY A 1 165 ? 5.158 7.804 3.549 1.00 97.00 165 GLY A O 1
ATOM 1355 N N . ALA A 1 166 ? 4.080 8.597 1.747 1.00 98.44 166 ALA A N 1
ATOM 1356 C CA . ALA A 1 166 ? 2.859 8.961 2.460 1.00 98.44 166 ALA A CA 1
ATOM 1357 C C . ALA A 1 166 ? 2.165 7.728 3.061 1.00 98.44 166 ALA A C 1
ATOM 1359 O O . ALA A 1 166 ? 1.789 7.750 4.235 1.00 98.44 166 ALA A O 1
ATOM 1360 N N . PHE A 1 167 ? 2.077 6.618 2.318 1.00 98.38 167 PHE A N 1
ATOM 1361 C CA . PHE A 1 167 ? 1.609 5.351 2.883 1.00 98.38 167 PHE A CA 1
ATOM 1362 C C . PHE A 1 167 ? 2.453 4.904 4.081 1.00 98.38 167 PHE A C 1
ATOM 1364 O O . PHE A 1 167 ? 1.892 4.595 5.130 1.00 98.38 167 PHE A O 1
ATOM 1371 N N . GLY A 1 168 ? 3.782 4.912 3.957 1.00 97.69 168 GLY A N 1
ATOM 1372 C CA . GLY A 1 168 ? 4.702 4.513 5.021 1.00 97.69 168 GLY A CA 1
ATOM 1373 C C . GLY A 1 168 ? 4.528 5.341 6.294 1.00 97.69 168 GLY A C 1
ATOM 1374 O O . GLY A 1 168 ? 4.388 4.775 7.379 1.00 97.69 168 GLY A O 1
ATOM 1375 N N . VAL A 1 169 ? 4.446 6.671 6.166 1.00 98.38 169 VAL A N 1
ATOM 1376 C CA . VAL A 1 169 ? 4.185 7.577 7.298 1.00 98.38 169 VAL A CA 1
ATOM 1377 C C . VAL A 1 169 ? 2.825 7.281 7.929 1.00 98.38 169 VAL A C 1
ATOM 1379 O O . VAL A 1 169 ? 2.733 7.126 9.146 1.00 98.38 169 VAL A O 1
ATOM 1382 N N . GLY A 1 170 ? 1.768 7.155 7.124 1.00 98.31 170 GLY A N 1
ATOM 1383 C CA . GLY A 1 170 ? 0.422 6.885 7.625 1.00 98.31 170 GLY A CA 1
ATOM 1384 C C . GLY A 1 170 ? 0.299 5.539 8.348 1.00 98.31 170 GLY A C 1
ATOM 1385 O O . GLY A 1 170 ? -0.284 5.466 9.431 1.00 98.31 170 GLY A O 1
ATOM 1386 N N . ILE A 1 171 ? 0.902 4.484 7.791 1.00 98.25 171 ILE A N 1
ATOM 1387 C CA . ILE A 1 171 ? 0.998 3.153 8.405 1.00 98.25 171 ILE A CA 1
ATOM 1388 C C . ILE A 1 171 ? 1.753 3.251 9.735 1.00 98.25 171 ILE A C 1
ATOM 1390 O O . ILE A 1 171 ? 1.238 2.811 10.764 1.00 98.25 171 ILE A O 1
ATOM 1394 N N . PHE A 1 172 ? 2.932 3.879 9.742 1.00 97.75 172 PHE A N 1
ATOM 1395 C CA . PHE A 1 172 ? 3.748 4.039 10.946 1.00 97.75 172 PHE A CA 1
ATOM 1396 C C . PHE A 1 172 ? 3.000 4.776 12.060 1.00 97.75 172 PHE A C 1
ATOM 1398 O O . PHE A 1 172 ? 3.001 4.344 13.210 1.00 97.75 172 PHE A O 1
ATOM 1405 N N . MET A 1 173 ? 2.299 5.860 11.727 1.00 97.50 173 MET A N 1
ATOM 1406 C CA . MET A 1 173 ? 1.522 6.608 12.710 1.00 97.50 173 MET A CA 1
ATOM 1407 C C . MET A 1 173 ? 0.383 5.774 13.309 1.00 97.50 173 MET A C 1
ATOM 1409 O O . MET A 1 173 ? 0.160 5.848 14.518 1.00 97.50 173 MET A O 1
ATOM 1413 N N . TYR A 1 174 ? -0.298 4.929 12.528 1.00 96.12 174 TYR A N 1
ATOM 1414 C CA . TYR A 1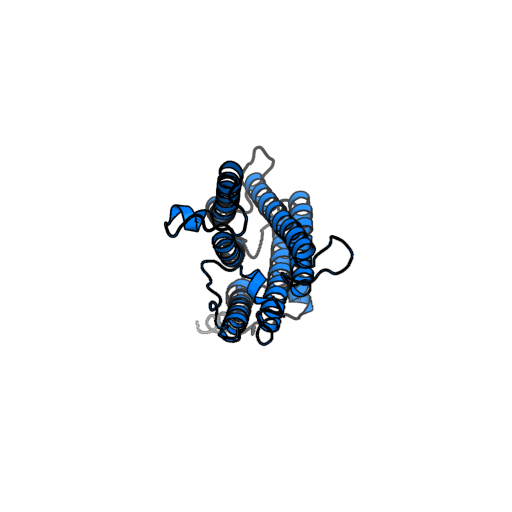 174 ? -1.278 4.009 13.109 1.00 96.12 174 TYR A CA 1
ATOM 1415 C C . TYR A 1 174 ? -0.641 2.986 14.045 1.00 96.12 174 TYR A C 1
ATOM 1417 O O . TYR A 1 174 ? -1.212 2.706 15.098 1.00 96.12 174 TYR A O 1
ATOM 1425 N N . TRP A 1 175 ? 0.553 2.483 13.729 1.00 95.81 175 TRP A N 1
ATOM 1426 C CA . TRP A 1 175 ? 1.287 1.619 14.653 1.00 95.81 175 TRP A CA 1
ATOM 1427 C C . TRP A 1 175 ? 1.561 2.321 15.990 1.00 95.81 175 TRP A C 1
ATOM 1429 O O . TRP A 1 175 ? 1.332 1.738 17.048 1.00 95.81 175 TRP A O 1
ATOM 1439 N N . LEU A 1 176 ? 1.938 3.605 15.963 1.00 93.06 176 LEU A N 1
ATOM 1440 C CA . LEU A 1 176 ? 2.095 4.411 17.179 1.00 93.06 176 LEU A CA 1
ATOM 1441 C C . LEU A 1 176 ? 0.777 4.603 17.947 1.00 93.06 176 LEU A C 1
ATOM 1443 O O . LEU A 1 176 ? 0.799 4.667 19.175 1.00 93.06 176 LEU A O 1
ATOM 1447 N N . ALA A 1 177 ? -0.370 4.691 17.262 1.00 92.81 177 ALA A N 1
ATOM 1448 C CA . ALA A 1 177 ? -1.677 4.764 17.923 1.00 92.81 177 ALA A CA 1
ATOM 1449 C C . ALA A 1 177 ? -1.961 3.501 18.744 1.00 92.81 177 ALA A C 1
ATOM 1451 O O . ALA A 1 177 ? -2.390 3.596 19.891 1.00 92.81 177 ALA A O 1
ATOM 1452 N N . PHE A 1 178 ? -1.674 2.338 18.166 1.00 93.00 178 PHE A N 1
ATOM 1453 C CA . PHE A 1 178 ? -1.795 1.055 18.845 1.00 93.00 178 PHE A CA 1
ATOM 1454 C C . PHE A 1 178 ? -0.776 0.920 19.994 1.00 93.00 178 PHE A C 1
ATOM 1456 O O . PHE A 1 178 ? -1.145 0.499 21.086 1.00 93.00 178 PHE A O 1
ATOM 1463 N N . ALA A 1 179 ? 0.469 1.374 19.801 1.00 91.94 179 ALA A N 1
ATOM 1464 C CA . ALA A 1 179 ? 1.503 1.347 20.842 1.00 91.94 179 ALA A CA 1
ATOM 1465 C C . ALA A 1 179 ? 1.125 2.228 22.039 1.00 91.94 179 ALA A C 1
ATOM 1467 O O . ALA A 1 179 ? 1.393 1.899 23.196 1.00 91.94 179 ALA A O 1
ATOM 1468 N N . LYS A 1 180 ? 0.500 3.375 21.748 1.00 90.81 180 LYS A N 1
ATOM 1469 C CA . LYS A 1 180 ? -0.042 4.274 22.759 1.00 90.81 180 LYS A CA 1
ATOM 1470 C C . LYS A 1 180 ? -1.171 3.605 23.535 1.00 90.81 180 LYS A C 1
ATOM 1472 O O . LYS A 1 180 ? -1.161 3.711 24.754 1.00 90.81 180 LYS A O 1
ATOM 1477 N N . ASP A 1 181 ? -2.123 2.969 22.852 1.00 91.75 181 ASP A N 1
ATOM 1478 C CA . ASP A 1 181 ? -3.275 2.327 23.500 1.00 91.75 181 ASP A CA 1
ATOM 1479 C C . ASP A 1 181 ? -2.858 1.220 24.474 1.00 91.75 181 ASP A C 1
ATOM 1481 O O . ASP A 1 181 ? -3.395 1.137 25.575 1.00 91.75 181 ASP A O 1
ATOM 1485 N N . GLU A 1 182 ? -1.840 0.446 24.099 1.00 91.94 182 GLU A N 1
ATOM 1486 C CA . GLU A 1 182 ? -1.287 -0.632 24.921 1.00 91.94 182 GLU A CA 1
ATOM 1487 C C . GLU A 1 182 ? -0.560 -0.125 26.176 1.00 91.94 182 GLU A C 1
ATOM 1489 O O . GLU A 1 182 ? -0.441 -0.852 27.159 1.00 91.94 182 GLU A O 1
ATOM 1494 N N . SER A 1 183 ? -0.049 1.112 26.164 1.00 92.00 183 SER A N 1
ATOM 1495 C CA . SER A 1 183 ? 0.814 1.647 27.220 1.00 92.00 183 SER A CA 1
ATOM 1496 C C . SER A 1 183 ? 0.050 2.562 28.187 1.00 92.00 183 SER A C 1
ATOM 1498 O O . SER A 1 183 ? -0.179 3.736 27.869 1.00 92.00 183 SER A O 1
ATOM 1500 N N . PRO A 1 184 ? -0.241 2.123 29.433 1.00 90.50 184 PRO A N 1
ATOM 1501 C CA . PRO A 1 184 ? -0.903 2.972 30.429 1.00 90.50 184 PRO A CA 1
ATOM 1502 C C . PRO A 1 184 ? -0.097 4.237 30.752 1.00 90.50 184 PRO A C 1
ATOM 1504 O O . PRO A 1 184 ? -0.656 5.291 31.042 1.00 90.50 184 PRO A O 1
ATOM 1507 N N . ARG A 1 185 ? 1.239 4.168 30.631 1.00 92.69 185 ARG A N 1
ATOM 1508 C CA . ARG A 1 185 ? 2.144 5.310 30.849 1.00 92.69 185 ARG A CA 1
ATOM 1509 C C . ARG A 1 185 ? 1.953 6.430 29.824 1.00 92.69 185 ARG A C 1
ATOM 1511 O O . ARG A 1 185 ? 2.266 7.576 30.124 1.00 92.69 185 ARG A O 1
ATOM 1518 N N . LEU A 1 186 ? 1.454 6.107 28.630 1.00 89.62 186 LEU A N 1
ATOM 1519 C CA . LEU A 1 186 ? 1.141 7.073 27.573 1.00 89.62 186 LEU A CA 1
ATOM 1520 C C . LEU A 1 186 ? -0.343 7.486 27.578 1.00 89.62 186 LEU A C 1
ATOM 1522 O O . LEU A 1 186 ? -0.811 8.123 26.628 1.00 89.62 186 LEU A O 1
ATOM 1526 N N . GLY A 1 187 ? -1.084 7.124 28.633 1.00 87.75 187 GLY A N 1
ATOM 1527 C CA . GLY A 1 187 ? -2.528 7.333 28.733 1.00 87.75 187 GLY A CA 1
ATOM 1528 C C . GLY A 1 187 ? -3.333 6.420 27.806 1.00 87.75 187 GLY A C 1
ATOM 1529 O O . GLY A 1 187 ? -4.397 6.826 27.337 1.00 87.75 187 GLY A O 1
ATOM 1530 N N . GLY A 1 188 ? -2.793 5.242 27.475 1.00 89.25 188 GLY A N 1
ATOM 1531 C CA . GLY A 1 188 ? -3.498 4.194 26.744 1.00 89.25 188 GLY A CA 1
ATOM 1532 C C . GLY A 1 188 ? -4.668 3.625 27.539 1.00 89.25 188 GLY A C 1
ATOM 1533 O O . GLY A 1 188 ? -4.628 3.602 28.770 1.00 89.25 188 GLY A O 1
ATOM 1534 N N . LYS A 1 189 ? -5.717 3.198 26.832 1.00 87.69 189 LYS A N 1
ATOM 1535 C CA . LYS A 1 189 ? -6.945 2.668 27.434 1.00 87.69 189 LYS A CA 1
ATOM 1536 C C . LYS A 1 189 ? -7.054 1.149 27.332 1.00 87.69 189 LYS A C 1
ATOM 1538 O O . LYS A 1 189 ? -7.966 0.589 27.928 1.00 87.69 189 LYS A O 1
ATOM 1543 N N . GLN A 1 190 ? -6.143 0.508 26.598 1.00 88.69 190 GLN A N 1
ATOM 1544 C CA . GLN A 1 190 ? -6.144 -0.933 26.348 1.00 88.69 190 GLN A CA 1
ATOM 1545 C C . GLN A 1 190 ? -7.470 -1.406 25.720 1.00 88.69 190 GLN A C 1
ATOM 1547 O O . GLN A 1 190 ? -7.974 -2.488 26.013 1.00 88.69 190 GLN A O 1
ATOM 1552 N N . GLU A 1 191 ? -8.053 -0.581 24.839 1.00 84.94 191 GLU A N 1
ATOM 1553 C CA . GLU A 1 191 ? -9.286 -0.923 24.113 1.00 84.94 191 GLU A CA 1
ATOM 1554 C C . GLU A 1 191 ? -9.027 -2.043 23.082 1.00 84.94 191 GLU A C 1
ATOM 1556 O O . GLU A 1 191 ? -9.926 -2.810 22.734 1.00 84.94 191 GLU A O 1
ATOM 1561 N N . MET A 1 192 ? -7.785 -2.162 22.606 1.00 80.56 192 MET A N 1
ATOM 1562 C CA . MET A 1 192 ? -7.322 -3.170 21.656 1.00 80.56 192 MET A CA 1
ATOM 1563 C C . MET A 1 192 ? -6.407 -4.182 22.362 1.00 80.56 192 MET A C 1
ATOM 1565 O O . MET A 1 192 ? -5.199 -4.156 22.152 1.00 80.56 192 MET A O 1
ATOM 1569 N N . ASN A 1 193 ? -6.953 -5.104 23.162 1.00 78.06 193 ASN A N 1
ATOM 1570 C CA . ASN A 1 193 ? -6.205 -6.161 23.885 1.00 78.06 193 ASN A CA 1
ATOM 1571 C C . ASN A 1 193 ? -5.470 -7.199 22.982 1.00 78.06 193 ASN A C 1
ATOM 1573 O O . ASN A 1 193 ? -5.262 -8.343 23.378 1.00 78.06 193 ASN A O 1
ATOM 1577 N N . TYR A 1 194 ? -5.082 -6.818 21.760 1.00 82.31 194 TYR A N 1
ATOM 1578 C CA . TYR A 1 194 ? -4.476 -7.648 20.714 1.00 82.31 194 TYR A CA 1
ATOM 1579 C C . TYR A 1 194 ? -3.242 -6.971 20.083 1.00 82.31 194 TYR A C 1
ATOM 1581 O O . TYR A 1 194 ? -2.998 -7.059 18.875 1.00 82.31 194 TYR A O 1
ATOM 1589 N N . TRP A 1 195 ? -2.468 -6.219 20.877 1.00 82.88 195 TRP A N 1
ATOM 1590 C CA . TRP A 1 195 ? -1.284 -5.490 20.397 1.00 82.88 195 TRP A CA 1
ATOM 1591 C C . TRP A 1 195 ? -0.272 -6.398 19.679 1.00 82.88 195 TRP A C 1
ATOM 1593 O O . TRP A 1 195 ? 0.342 -5.992 18.686 1.00 82.88 195 TRP A O 1
ATOM 1603 N N . ARG A 1 196 ? -0.107 -7.644 20.143 1.00 86.62 196 ARG A N 1
ATOM 1604 C CA . ARG A 1 196 ? 0.830 -8.607 19.544 1.00 86.62 196 ARG A CA 1
ATOM 1605 C C . ARG A 1 196 ? 0.401 -8.983 18.131 1.00 86.62 196 ARG A C 1
ATOM 1607 O O . ARG A 1 196 ? 1.218 -8.943 17.216 1.00 86.62 196 ARG A O 1
ATOM 1614 N N . GLU A 1 197 ? -0.877 -9.282 17.951 1.00 92.62 197 GLU A N 1
ATOM 1615 C CA . GLU A 1 197 ? -1.493 -9.638 16.679 1.00 92.62 197 GLU A CA 1
ATOM 1616 C C . GLU A 1 197 ? -1.434 -8.465 15.704 1.00 92.62 197 GLU A C 1
ATOM 1618 O O . GLU A 1 197 ? -1.092 -8.652 14.540 1.00 92.62 197 GLU A O 1
ATOM 1623 N N . VAL A 1 198 ? -1.694 -7.248 16.194 1.00 92.88 198 VAL A N 1
ATOM 1624 C CA . VAL A 1 198 ? -1.583 -6.016 15.405 1.00 92.88 198 VAL A CA 1
ATOM 1625 C C . VAL A 1 198 ? -0.138 -5.737 14.994 1.00 92.88 198 VAL A C 1
ATOM 1627 O O . VAL A 1 198 ? 0.082 -5.235 13.900 1.00 92.88 198 VAL A O 1
ATOM 1630 N N . THR A 1 199 ? 0.859 -6.070 15.817 1.00 94.38 199 THR A N 1
ATOM 1631 C CA . THR A 1 199 ? 2.276 -5.788 15.522 1.00 94.38 199 THR A CA 1
ATOM 1632 C C . THR A 1 199 ? 2.820 -6.633 14.366 1.00 94.38 199 THR A C 1
ATOM 1634 O O . THR A 1 199 ? 3.644 -6.144 13.593 1.00 94.38 199 THR A O 1
ATOM 1637 N N . VAL A 1 200 ? 2.345 -7.870 14.191 1.00 96.25 200 VAL A N 1
ATOM 1638 C CA . VAL A 1 200 ? 2.805 -8.776 13.121 1.00 96.25 200 VAL A CA 1
ATOM 1639 C C . VAL A 1 200 ? 2.709 -8.161 11.713 1.00 96.25 200 VAL A C 1
ATOM 1641 O O . VAL A 1 200 ? 3.738 -8.128 11.036 1.00 96.25 200 VAL A O 1
ATOM 1644 N N . PRO A 1 201 ? 1.556 -7.643 11.238 1.00 97.06 201 PRO A N 1
ATOM 1645 C CA . PRO A 1 201 ? 1.483 -7.040 9.908 1.00 97.06 201 PRO A CA 1
ATOM 1646 C C . PRO A 1 201 ? 2.424 -5.839 9.747 1.00 97.06 201 PRO A C 1
ATOM 1648 O O . PRO A 1 201 ? 3.021 -5.684 8.682 1.00 97.06 201 PRO A O 1
ATOM 1651 N N . TYR A 1 202 ? 2.631 -5.028 10.791 1.00 97.31 202 TYR A N 1
ATOM 1652 C CA . TYR A 1 202 ? 3.600 -3.928 10.740 1.00 97.31 202 TYR A CA 1
ATOM 1653 C C . TYR A 1 202 ? 5.032 -4.422 10.587 1.00 97.31 202 TYR A C 1
ATOM 1655 O O . TYR A 1 202 ? 5.765 -3.869 9.772 1.00 97.31 202 TYR A O 1
ATOM 1663 N N . LEU A 1 203 ? 5.428 -5.460 11.328 1.00 97.50 203 LEU A N 1
ATOM 1664 C CA . LEU A 1 203 ? 6.760 -6.045 11.190 1.00 97.50 203 LEU A CA 1
ATOM 1665 C C . LEU A 1 203 ? 6.986 -6.542 9.763 1.00 97.50 203 LEU A C 1
ATOM 1667 O O . LEU A 1 203 ? 7.998 -6.196 9.172 1.00 97.50 203 LEU A O 1
ATOM 1671 N N . ILE A 1 204 ? 6.020 -7.258 9.180 1.00 97.69 204 ILE A N 1
ATOM 1672 C CA . ILE A 1 204 ? 6.108 -7.727 7.790 1.00 97.69 204 ILE A CA 1
ATOM 1673 C C . ILE A 1 204 ? 6.287 -6.541 6.828 1.00 97.69 204 ILE A C 1
ATOM 1675 O O . ILE A 1 204 ? 7.244 -6.517 6.055 1.00 97.69 204 ILE A O 1
ATOM 1679 N N . MET A 1 205 ? 5.414 -5.530 6.911 1.00 97.81 205 MET A N 1
ATOM 1680 C CA . MET A 1 205 ? 5.467 -4.348 6.043 1.00 97.81 205 MET A CA 1
ATOM 1681 C C . MET A 1 205 ? 6.794 -3.586 6.173 1.00 97.81 205 MET A C 1
ATOM 1683 O O . MET A 1 205 ? 7.454 -3.302 5.172 1.00 97.81 205 MET A O 1
ATOM 1687 N N . PHE A 1 206 ? 7.225 -3.284 7.400 1.00 97.31 206 PHE A N 1
ATOM 1688 C CA . PHE A 1 206 ? 8.464 -2.542 7.626 1.00 97.31 206 PHE A CA 1
ATOM 1689 C C . PHE A 1 206 ? 9.716 -3.367 7.339 1.00 97.31 206 PHE A C 1
ATOM 1691 O O . PHE A 1 206 ? 10.714 -2.783 6.934 1.00 97.31 206 PHE A O 1
ATOM 1698 N N . SER A 1 207 ? 9.686 -4.696 7.471 1.00 97.62 207 SER A N 1
ATOM 1699 C CA . SER A 1 207 ? 10.790 -5.552 7.027 1.00 97.62 207 SER A CA 1
ATOM 1700 C C . SER A 1 207 ? 10.980 -5.495 5.512 1.00 97.62 207 SER A C 1
ATOM 1702 O O . SER A 1 207 ? 12.119 -5.400 5.061 1.00 97.62 207 SER A O 1
ATOM 1704 N N . VAL A 1 208 ? 9.897 -5.483 4.725 1.00 97.38 208 VAL A N 1
ATOM 1705 C CA . VAL A 1 208 ? 9.992 -5.326 3.263 1.00 97.38 208 VAL A CA 1
ATOM 1706 C C . VAL A 1 208 ? 10.495 -3.930 2.894 1.00 97.38 208 VAL A C 1
ATOM 1708 O O . VAL A 1 208 ? 11.423 -3.806 2.097 1.00 97.38 208 VAL A O 1
ATOM 1711 N N . ALA A 1 209 ? 9.959 -2.878 3.520 1.00 96.50 209 ALA A N 1
ATOM 1712 C CA . ALA A 1 209 ? 10.419 -1.509 3.285 1.00 96.50 209 ALA A CA 1
ATOM 1713 C C . ALA A 1 209 ? 11.894 -1.301 3.685 1.00 96.50 209 ALA A C 1
ATOM 1715 O O . ALA A 1 209 ? 12.653 -0.653 2.965 1.00 96.50 209 ALA A O 1
ATOM 1716 N N . LEU A 1 210 ? 12.320 -1.881 4.812 1.00 96.62 210 LEU A N 1
ATOM 1717 C CA . LEU A 1 210 ? 13.710 -1.852 5.265 1.00 96.62 210 LEU A CA 1
ATOM 1718 C C . LEU A 1 210 ? 14.620 -2.622 4.306 1.00 96.62 210 LEU A C 1
ATOM 1720 O O . LEU A 1 210 ? 15.698 -2.136 3.978 1.00 96.62 210 LEU A O 1
ATOM 1724 N N . GLY A 1 211 ? 14.181 -3.790 3.834 1.00 95.94 211 GLY A N 1
ATOM 1725 C CA . GLY A 1 211 ? 14.894 -4.579 2.835 1.00 95.94 211 GLY A CA 1
ATOM 1726 C C . GLY A 1 211 ? 15.120 -3.796 1.543 1.00 95.94 211 GLY A C 1
ATOM 1727 O O . GLY A 1 211 ? 16.261 -3.702 1.086 1.00 95.94 211 GLY A O 1
ATOM 1728 N N . LEU A 1 212 ? 14.080 -3.127 1.032 1.00 95.06 212 LEU A N 1
ATOM 1729 C CA . LEU A 1 212 ? 14.210 -2.188 -0.081 1.00 95.06 212 LEU A CA 1
ATOM 1730 C C . LEU A 1 212 ? 15.242 -1.097 0.241 1.00 95.06 212 LEU A C 1
ATOM 1732 O O . LEU A 1 212 ? 16.190 -0.923 -0.519 1.00 95.06 212 LEU A O 1
ATOM 1736 N N . GLY A 1 213 ? 15.115 -0.397 1.371 1.00 94.56 213 GLY A N 1
ATOM 1737 C CA . GLY A 1 213 ? 16.028 0.691 1.738 1.00 94.56 213 GLY A CA 1
ATOM 1738 C C . GLY A 1 213 ? 17.496 0.256 1.823 1.00 94.56 213 GLY A C 1
ATOM 1739 O O . GLY A 1 213 ? 18.368 0.892 1.229 1.00 94.56 213 GLY A O 1
ATOM 1740 N N . ILE A 1 214 ? 17.769 -0.865 2.497 1.00 95.19 214 ILE A N 1
ATOM 1741 C CA . ILE A 1 214 ? 19.112 -1.455 2.597 1.00 95.19 214 ILE A CA 1
ATOM 1742 C C . ILE A 1 214 ? 19.631 -1.837 1.209 1.00 95.19 214 ILE A C 1
ATOM 1744 O O . ILE A 1 214 ? 20.780 -1.549 0.880 1.00 95.19 214 ILE A O 1
ATOM 1748 N N . SER A 1 215 ? 18.789 -2.452 0.377 1.00 92.88 215 SER A N 1
ATOM 1749 C CA . SER A 1 215 ? 19.176 -2.875 -0.967 1.00 92.88 215 SER A CA 1
ATOM 1750 C C . SER A 1 215 ? 19.613 -1.699 -1.845 1.00 92.88 215 SER A C 1
ATOM 1752 O O . SER A 1 215 ? 20.662 -1.768 -2.487 1.00 92.88 215 SER A O 1
ATOM 1754 N N . GLN A 1 216 ? 18.869 -0.588 -1.809 1.00 91.25 216 GLN A N 1
ATOM 1755 C CA . GLN A 1 216 ? 19.180 0.609 -2.588 1.00 91.25 216 GLN A CA 1
ATOM 1756 C C . GLN A 1 216 ? 20.411 1.332 -2.036 1.00 91.25 216 GLN A C 1
ATOM 1758 O O . GLN A 1 216 ? 21.230 1.825 -2.810 1.00 91.25 216 GLN A O 1
ATOM 1763 N N . LEU A 1 217 ? 20.608 1.322 -0.713 1.00 92.25 217 LEU A N 1
ATOM 1764 C CA . LEU A 1 217 ? 21.833 1.827 -0.095 1.00 92.25 217 LEU A CA 1
ATOM 1765 C C . LEU A 1 217 ? 23.066 1.032 -0.555 1.00 92.25 217 LEU A C 1
ATOM 1767 O O . LEU A 1 217 ? 24.080 1.630 -0.905 1.00 92.25 217 LEU A O 1
ATOM 1771 N N . ILE A 1 218 ? 22.980 -0.302 -0.609 1.00 90.62 218 ILE A N 1
ATOM 1772 C CA . ILE A 1 218 ? 24.069 -1.151 -1.115 1.00 90.62 218 ILE A CA 1
ATOM 1773 C C . ILE A 1 218 ? 24.381 -0.822 -2.579 1.00 90.62 218 ILE A C 1
ATOM 1775 O O . ILE A 1 218 ? 25.556 -0.676 -2.917 1.00 90.62 218 ILE A O 1
ATOM 1779 N N . ARG A 1 219 ? 23.360 -0.672 -3.440 1.00 89.00 219 ARG A N 1
ATOM 1780 C CA . ARG A 1 219 ? 23.568 -0.258 -4.842 1.00 89.00 219 ARG A CA 1
ATOM 1781 C C . ARG A 1 219 ? 24.307 1.075 -4.922 1.00 89.00 219 ARG A C 1
ATOM 1783 O O . ARG A 1 219 ? 25.294 1.174 -5.645 1.00 89.00 219 ARG A O 1
ATOM 1790 N N . ALA A 1 220 ? 23.858 2.065 -4.149 1.00 89.38 220 ALA A N 1
ATOM 1791 C CA . ALA A 1 220 ? 24.453 3.396 -4.128 1.00 89.38 220 ALA A CA 1
ATOM 1792 C C . ALA A 1 220 ? 25.925 3.357 -3.690 1.00 89.38 220 ALA A C 1
ATOM 1794 O O . ALA A 1 220 ? 26.771 3.965 -4.340 1.00 89.38 220 ALA A O 1
ATOM 1795 N N . ILE A 1 221 ? 26.253 2.590 -2.642 1.00 90.94 221 ILE A N 1
ATOM 1796 C CA . ILE A 1 221 ? 27.635 2.413 -2.165 1.00 90.94 221 ILE A CA 1
ATOM 1797 C C . ILE A 1 221 ? 28.513 1.739 -3.227 1.00 90.94 221 ILE A C 1
ATOM 1799 O O . ILE A 1 221 ? 29.675 2.104 -3.385 1.00 90.94 221 ILE A O 1
ATOM 1803 N N . LYS A 1 222 ? 27.970 0.762 -3.960 1.00 87.38 222 LYS A N 1
ATOM 1804 C CA . LYS A 1 222 ? 28.693 0.059 -5.028 1.00 87.38 222 LYS A CA 1
ATOM 1805 C C . LYS A 1 222 ? 28.789 0.849 -6.337 1.00 87.38 222 LYS A C 1
ATOM 1807 O O . LYS A 1 222 ? 29.465 0.391 -7.251 1.00 87.38 222 LYS A O 1
ATOM 1812 N N . GLY A 1 223 ? 28.130 2.005 -6.434 1.00 86.81 223 GLY A N 1
ATOM 1813 C CA . GLY A 1 223 ? 28.064 2.791 -7.664 1.00 86.81 223 GLY A CA 1
ATOM 1814 C C . GLY A 1 223 ? 27.275 2.108 -8.782 1.00 86.81 223 GLY A C 1
ATOM 1815 O O . GLY A 1 223 ? 27.452 2.470 -9.938 1.00 86.81 223 GLY A O 1
ATOM 1816 N N . TRP A 1 224 ? 26.423 1.130 -8.451 1.00 85.81 224 TRP A N 1
ATOM 1817 C CA . TRP A 1 224 ? 25.656 0.391 -9.448 1.00 85.81 224 TRP A CA 1
ATOM 1818 C C . TRP A 1 224 ? 24.561 1.261 -10.055 1.00 85.81 224 TRP A C 1
ATOM 1820 O O . TRP A 1 224 ? 23.643 1.703 -9.355 1.00 85.81 224 TRP A O 1
ATOM 1830 N N . GLY A 1 225 ? 24.628 1.457 -11.370 1.00 74.94 225 GLY A N 1
ATOM 1831 C CA . GLY A 1 225 ? 23.586 2.138 -12.133 1.00 74.94 225 GLY A CA 1
ATOM 1832 C C . GLY A 1 225 ? 22.238 1.408 -12.058 1.00 74.94 225 GLY A C 1
ATOM 1833 O O . GLY A 1 225 ? 22.166 0.218 -11.753 1.00 74.94 225 GLY A O 1
ATOM 1834 N N . TRP A 1 226 ? 21.136 2.098 -12.367 1.00 68.31 226 TRP A N 1
ATOM 1835 C CA . TRP A 1 226 ? 19.784 1.504 -12.378 1.00 68.31 226 TRP A CA 1
ATOM 1836 C C . TRP A 1 226 ? 19.638 0.339 -13.366 1.00 68.31 226 TRP A C 1
ATOM 1838 O O . TRP A 1 226 ? 18.920 -0.616 -13.085 1.00 68.31 226 TRP A O 1
ATOM 1848 N N . LYS A 1 227 ? 20.349 0.414 -14.499 1.00 65.06 227 LYS A N 1
ATOM 1849 C CA . LYS A 1 227 ? 20.349 -0.597 -15.569 1.00 65.06 227 LYS A CA 1
ATOM 1850 C C . LYS A 1 227 ? 21.518 -1.580 -15.488 1.00 65.06 227 LYS A C 1
ATOM 1852 O O . LYS A 1 227 ? 21.590 -2.496 -16.298 1.00 65.06 227 LYS A O 1
ATOM 1857 N N . GLU A 1 228 ? 22.443 -1.390 -14.550 1.00 68.94 228 GLU A N 1
ATOM 1858 C CA . GLU A 1 228 ? 23.549 -2.327 -14.383 1.00 68.94 228 GLU A CA 1
ATOM 1859 C C . GLU A 1 228 ? 23.027 -3.603 -13.730 1.00 68.94 228 GLU A C 1
ATOM 1861 O O . GLU A 1 228 ? 22.383 -3.556 -12.675 1.00 68.94 228 GLU A O 1
ATOM 1866 N N . ASP A 1 229 ? 23.286 -4.732 -14.392 1.00 68.75 229 ASP A N 1
ATOM 1867 C CA . ASP A 1 229 ? 22.974 -6.054 -13.877 1.00 68.75 229 ASP A CA 1
ATOM 1868 C C . ASP A 1 229 ? 24.018 -6.413 -12.802 1.00 68.75 229 ASP A C 1
ATOM 1870 O O . ASP A 1 229 ? 25.189 -6.615 -13.136 1.00 68.75 229 ASP A O 1
ATOM 1874 N N . PRO A 1 230 ? 23.636 -6.483 -11.511 1.00 66.94 230 PRO A N 1
ATOM 1875 C CA . PRO A 1 230 ? 24.576 -6.837 -10.452 1.00 66.94 230 PRO A CA 1
ATOM 1876 C C . PRO A 1 230 ? 25.054 -8.297 -10.544 1.00 66.94 230 PRO A C 1
ATOM 1878 O O . PRO A 1 230 ? 26.003 -8.660 -9.854 1.00 66.94 230 PRO A O 1
ATOM 1881 N N . GLY A 1 231 ? 24.414 -9.117 -11.382 1.00 75.62 231 GLY A N 1
ATOM 1882 C CA . GLY A 1 231 ? 24.609 -10.548 -11.558 1.00 75.62 231 GLY A CA 1
ATOM 1883 C C . GLY A 1 231 ? 23.309 -11.336 -11.351 1.00 75.62 231 GLY A C 1
ATOM 1884 O O . GLY A 1 231 ? 22.235 -10.791 -11.073 1.00 75.62 231 GLY A O 1
ATOM 1885 N N . THR A 1 232 ? 23.411 -12.662 -11.461 1.00 75.62 232 THR A N 1
ATOM 1886 C CA . THR A 1 232 ? 22.277 -13.600 -11.346 1.00 75.62 232 THR A CA 1
ATOM 1887 C C . THR A 1 232 ? 22.176 -14.289 -9.982 1.00 75.62 232 THR A C 1
ATOM 1889 O O . THR A 1 232 ? 21.347 -15.181 -9.808 1.00 75.62 232 THR A O 1
ATOM 1892 N N . GLY A 1 233 ? 23.038 -13.945 -9.022 1.00 82.75 233 GLY A N 1
ATOM 1893 C CA . GLY A 1 233 ? 22.992 -14.524 -7.681 1.00 82.75 233 GLY A CA 1
ATOM 1894 C C . GLY A 1 233 ? 21.839 -13.965 -6.837 1.00 82.75 233 GLY A C 1
ATOM 1895 O O . GLY A 1 233 ? 21.217 -12.956 -7.163 1.00 82.75 233 GLY A O 1
ATOM 1896 N N . MET A 1 234 ? 21.520 -14.645 -5.731 1.00 80.00 234 MET A N 1
ATOM 1897 C CA . MET A 1 234 ? 20.405 -14.253 -4.857 1.00 80.00 234 MET A CA 1
ATOM 1898 C C . MET A 1 234 ? 20.629 -12.878 -4.212 1.00 80.00 234 MET A C 1
ATOM 1900 O O . MET A 1 234 ? 19.686 -12.105 -4.058 1.00 80.00 234 MET A O 1
ATOM 1904 N N . LEU A 1 235 ? 21.872 -12.554 -3.845 1.00 80.81 235 LEU A N 1
ATOM 1905 C CA . LEU A 1 235 ? 22.203 -11.256 -3.258 1.00 80.81 235 LEU A CA 1
ATOM 1906 C C . LEU A 1 235 ? 22.006 -10.133 -4.283 1.00 80.81 235 LEU A C 1
ATOM 1908 O O . LEU A 1 235 ? 21.467 -9.083 -3.956 1.00 80.81 235 LEU A O 1
ATOM 1912 N N . GLU A 1 236 ? 22.406 -10.387 -5.523 1.00 83.31 236 GLU A N 1
ATOM 1913 C CA . GLU A 1 236 ? 22.261 -9.508 -6.676 1.00 83.31 236 GLU A CA 1
ATOM 1914 C C . GLU A 1 236 ? 20.787 -9.315 -7.050 1.00 83.31 236 GLU A C 1
ATOM 1916 O O . GLU A 1 236 ? 20.363 -8.210 -7.371 1.00 83.31 236 GLU A O 1
ATOM 1921 N N . LEU A 1 237 ? 19.971 -10.366 -6.948 1.00 81.69 237 LEU A N 1
ATOM 1922 C CA . LEU A 1 237 ? 18.522 -10.268 -7.111 1.00 81.69 237 LEU A CA 1
ATOM 1923 C C . LEU A 1 237 ? 17.897 -9.386 -6.024 1.00 81.69 237 LEU A C 1
ATOM 1925 O O . LEU A 1 237 ? 17.116 -8.487 -6.325 1.00 81.69 237 LEU A O 1
ATOM 1929 N N . MET A 1 238 ? 18.277 -9.601 -4.763 1.00 87.38 238 MET A N 1
ATOM 1930 C CA . MET A 1 238 ? 17.794 -8.812 -3.627 1.00 87.38 238 MET A CA 1
ATOM 1931 C C . MET A 1 238 ? 18.279 -7.358 -3.655 1.00 87.38 238 MET A C 1
ATOM 1933 O O . MET A 1 238 ? 17.771 -6.546 -2.885 1.00 87.38 238 MET A O 1
ATOM 1937 N N . THR A 1 239 ? 19.230 -6.992 -4.520 1.00 88.00 239 THR A N 1
ATOM 1938 C CA . THR A 1 239 ? 19.589 -5.591 -4.771 1.00 88.00 239 THR A CA 1
ATOM 1939 C C . THR A 1 239 ? 18.822 -4.961 -5.929 1.00 88.00 239 THR A C 1
ATOM 1941 O O . THR A 1 239 ? 18.976 -3.762 -6.156 1.00 88.00 239 THR A O 1
ATOM 1944 N N . ARG A 1 240 ? 17.975 -5.694 -6.662 1.00 88.38 240 ARG A N 1
ATOM 1945 C CA . ARG A 1 240 ? 17.139 -5.135 -7.740 1.00 88.38 240 ARG A CA 1
ATOM 1946 C C . ARG A 1 240 ? 15.909 -4.435 -7.167 1.00 88.38 240 ARG A C 1
ATOM 1948 O O . ARG A 1 240 ? 15.206 -4.986 -6.326 1.00 88.38 240 ARG A O 1
ATOM 1955 N N . PHE A 1 241 ? 15.635 -3.220 -7.637 1.00 90.50 241 PHE A N 1
ATOM 1956 C CA . PHE A 1 241 ? 14.449 -2.457 -7.232 1.00 90.50 241 PHE A CA 1
ATOM 1957 C C . PHE A 1 241 ? 13.151 -3.182 -7.621 1.00 90.50 241 PHE A C 1
ATOM 1959 O O . PHE A 1 241 ? 12.212 -3.235 -6.835 1.00 90.50 241 PHE A O 1
ATOM 1966 N N . GLN A 1 242 ? 13.151 -3.817 -8.790 1.00 91.00 242 GLN A N 1
ATOM 1967 C CA . GLN A 1 242 ? 12.026 -4.537 -9.383 1.00 91.00 242 GLN A CA 1
ATOM 1968 C C . GLN A 1 242 ? 11.510 -5.654 -8.473 1.00 91.00 242 GLN A C 1
ATOM 1970 O O . GLN A 1 242 ? 10.311 -5.762 -8.229 1.00 91.00 242 GLN A O 1
ATOM 1975 N N . PHE A 1 243 ? 12.426 -6.425 -7.879 1.00 91.31 243 PHE A N 1
ATOM 1976 C CA . PHE A 1 243 ? 12.083 -7.439 -6.884 1.00 91.31 243 PHE A CA 1
ATOM 1977 C C . PHE A 1 243 ? 11.315 -6.829 -5.700 1.00 91.31 243 PHE A C 1
ATOM 1979 O O . PHE A 1 243 ? 10.274 -7.341 -5.286 1.00 91.31 243 PHE A O 1
ATOM 1986 N N . TRP A 1 244 ? 11.807 -5.711 -5.165 1.00 94.31 244 TRP A N 1
ATOM 1987 C CA . TRP A 1 244 ? 11.185 -5.048 -4.022 1.00 94.31 244 TRP A CA 1
ATOM 1988 C C . TRP A 1 244 ? 9.870 -4.363 -4.358 1.00 94.31 244 TRP A C 1
ATOM 1990 O O . TRP A 1 244 ? 9.002 -4.305 -3.494 1.00 94.31 244 TRP A O 1
ATOM 2000 N N . GLU A 1 245 ? 9.691 -3.875 -5.581 1.00 93.06 245 GLU A N 1
ATOM 2001 C CA . GLU A 1 245 ? 8.417 -3.324 -6.033 1.00 93.06 245 GLU A CA 1
ATOM 2002 C C . GLU A 1 245 ? 7.319 -4.397 -6.001 1.00 93.06 245 GLU A C 1
ATOM 2004 O O . GLU A 1 245 ? 6.261 -4.172 -5.407 1.00 93.06 245 GLU A O 1
ATOM 2009 N N . TRP A 1 246 ? 7.599 -5.597 -6.534 1.00 94.25 246 TRP A N 1
ATOM 2010 C CA . TRP A 1 246 ? 6.696 -6.751 -6.432 1.00 94.25 246 TRP A CA 1
ATOM 2011 C C . TRP A 1 246 ? 6.397 -7.096 -4.978 1.00 94.25 246 TRP A C 1
ATOM 2013 O O . TRP A 1 246 ? 5.230 -7.176 -4.582 1.00 94.25 246 TRP A O 1
ATOM 2023 N N . MET A 1 247 ? 7.440 -7.245 -4.161 1.00 95.88 247 MET A N 1
ATOM 2024 C CA . MET A 1 247 ? 7.282 -7.567 -2.744 1.00 95.88 247 MET A CA 1
ATOM 2025 C C . MET A 1 247 ? 6.457 -6.514 -2.002 1.00 95.88 247 MET A C 1
ATOM 2027 O O . MET A 1 247 ? 5.590 -6.880 -1.206 1.00 95.88 247 MET A O 1
ATOM 2031 N N . LEU A 1 248 ? 6.678 -5.225 -2.267 1.00 96.00 248 LEU A N 1
ATOM 2032 C CA . LEU A 1 248 ? 5.899 -4.139 -1.682 1.00 96.00 248 LEU A CA 1
ATOM 2033 C C . LEU A 1 248 ? 4.436 -4.231 -2.097 1.00 96.00 248 LEU A C 1
ATOM 2035 O O . LEU A 1 248 ? 3.579 -4.207 -1.215 1.00 96.00 248 LEU A O 1
ATOM 2039 N N . LEU A 1 249 ? 4.143 -4.395 -3.393 1.00 95.88 249 LEU A N 1
ATOM 2040 C CA . LEU A 1 249 ? 2.771 -4.522 -3.881 1.00 95.88 249 LEU A CA 1
ATOM 2041 C C . LEU A 1 249 ? 2.033 -5.641 -3.138 1.00 95.88 249 LEU A C 1
ATOM 2043 O O . LEU A 1 249 ? 1.016 -5.375 -2.500 1.00 95.88 249 LEU A O 1
ATOM 2047 N N . PHE A 1 250 ? 2.562 -6.868 -3.146 1.00 97.00 250 PHE A N 1
ATOM 2048 C CA . PHE A 1 250 ? 1.941 -7.995 -2.438 1.00 97.00 250 PHE A CA 1
ATOM 2049 C C . PHE A 1 250 ? 1.778 -7.714 -0.940 1.00 97.00 250 PHE A C 1
ATOM 2051 O O . PHE A 1 250 ? 0.720 -7.976 -0.358 1.00 97.00 250 PHE A O 1
ATOM 2058 N N . THR A 1 251 ? 2.804 -7.133 -0.320 1.00 97.75 251 THR A N 1
ATOM 2059 C CA . THR A 1 251 ? 2.808 -6.846 1.115 1.00 97.75 251 THR A CA 1
ATOM 2060 C C . THR A 1 251 ? 1.768 -5.799 1.497 1.00 97.75 251 THR A C 1
ATOM 2062 O O . THR A 1 251 ? 1.177 -5.928 2.563 1.00 97.75 251 THR A O 1
ATOM 2065 N N . PHE A 1 252 ? 1.449 -4.823 0.640 1.00 97.38 252 PHE A N 1
ATOM 2066 C CA . PHE A 1 252 ? 0.349 -3.881 0.882 1.00 97.38 252 PHE A CA 1
ATOM 2067 C C . PHE A 1 252 ? -1.004 -4.586 1.012 1.00 97.38 252 PHE A C 1
ATOM 2069 O O . PHE A 1 252 ? -1.743 -4.323 1.965 1.00 97.38 252 PHE A O 1
ATOM 2076 N N . PHE A 1 253 ? -1.324 -5.511 0.106 1.00 98.00 253 PHE A N 1
ATOM 2077 C CA . PHE A 1 253 ? -2.584 -6.260 0.161 1.00 98.00 253 PHE A CA 1
ATOM 2078 C C . PHE A 1 253 ? -2.657 -7.158 1.397 1.00 98.00 253 PHE A C 1
ATOM 2080 O O . PHE A 1 253 ? -3.665 -7.148 2.109 1.00 98.00 253 PHE A O 1
ATOM 2087 N N . VAL A 1 254 ? -1.574 -7.884 1.692 1.00 98.00 254 VAL A N 1
ATOM 2088 C CA . VAL A 1 254 ? -1.480 -8.731 2.889 1.00 98.00 254 VAL A CA 1
ATOM 2089 C C . VAL A 1 254 ? -1.595 -7.887 4.159 1.00 98.00 254 VAL A C 1
ATOM 2091 O O . VAL A 1 254 ? -2.387 -8.214 5.040 1.00 98.00 254 VAL A O 1
ATOM 2094 N N . PHE A 1 255 ? -0.875 -6.766 4.231 1.00 98.06 255 PHE A N 1
ATOM 2095 C CA . PHE A 1 255 ? -0.905 -5.840 5.359 1.00 98.06 255 PHE A CA 1
ATOM 2096 C C . PHE A 1 255 ? -2.321 -5.332 5.632 1.00 98.06 255 PHE A C 1
ATOM 2098 O O . PHE A 1 255 ? -2.806 -5.450 6.758 1.00 98.06 255 PHE A O 1
ATOM 2105 N N . PHE A 1 256 ? -3.010 -4.807 4.614 1.00 97.44 256 PHE A N 1
ATOM 2106 C CA . PHE A 1 256 ? -4.359 -4.274 4.793 1.00 97.44 256 PHE A CA 1
ATOM 2107 C C . PHE A 1 256 ? -5.380 -5.363 5.139 1.00 97.44 256 PHE A C 1
ATOM 2109 O O . PHE A 1 256 ? -6.281 -5.124 5.944 1.00 97.44 256 PHE A O 1
ATOM 2116 N N . TYR A 1 257 ? -5.237 -6.571 4.597 1.00 97.94 257 TYR A N 1
ATOM 2117 C CA . TYR A 1 257 ? -6.081 -7.696 4.991 1.00 97.94 257 TYR A CA 1
ATOM 2118 C C . TYR A 1 257 ? -5.858 -8.085 6.462 1.00 97.94 257 TYR A C 1
ATOM 2120 O O . TYR A 1 257 ? -6.811 -8.191 7.237 1.00 97.94 257 TYR A O 1
ATOM 2128 N N . MET A 1 258 ? -4.597 -8.238 6.876 1.00 97.44 258 MET A N 1
ATOM 2129 C CA . MET A 1 258 ? -4.236 -8.607 8.246 1.00 97.44 258 MET A CA 1
ATOM 2130 C C . MET A 1 258 ? -4.634 -7.530 9.260 1.00 97.44 258 MET A C 1
ATOM 2132 O O . MET A 1 258 ? -5.197 -7.857 10.301 1.00 97.44 258 MET A O 1
ATOM 2136 N N . ILE A 1 259 ? -4.419 -6.243 8.966 1.00 96.50 259 ILE A N 1
ATOM 2137 C CA . ILE A 1 259 ? -4.792 -5.175 9.903 1.00 96.50 259 ILE A CA 1
ATOM 2138 C C . ILE A 1 259 ? -6.311 -5.093 10.081 1.00 96.50 259 ILE A C 1
ATOM 2140 O O . ILE A 1 259 ? -6.793 -4.911 11.198 1.00 96.50 259 ILE A O 1
ATOM 2144 N N . LEU A 1 260 ? -7.087 -5.305 9.012 1.00 96.00 260 LEU A N 1
ATOM 2145 C CA . LEU A 1 260 ? -8.543 -5.408 9.104 1.00 96.00 260 LEU A CA 1
ATOM 2146 C C . LEU A 1 260 ? -8.972 -6.594 9.963 1.00 96.00 260 LEU A C 1
ATOM 2148 O O . LEU A 1 260 ? -9.918 -6.469 10.740 1.00 96.00 260 LEU A O 1
ATOM 2152 N N . TYR A 1 261 ? -8.272 -7.723 9.853 1.00 95.75 261 TYR A N 1
ATOM 2153 C CA . TYR A 1 261 ? -8.509 -8.884 10.701 1.00 95.75 261 TYR A CA 1
ATOM 2154 C C . TYR A 1 261 ? -8.255 -8.569 12.181 1.00 95.75 261 TYR A C 1
ATOM 2156 O O . TYR A 1 261 ? -9.049 -8.977 13.029 1.00 95.75 261 TYR A O 1
ATOM 2164 N N . CYS A 1 262 ? -7.234 -7.773 12.498 1.00 93.81 262 CYS A N 1
ATOM 2165 C CA . CYS A 1 262 ? -6.915 -7.390 13.873 1.00 93.81 262 CYS A CA 1
ATOM 2166 C C . CYS A 1 262 ? -7.841 -6.304 14.455 1.00 93.81 262 CYS A C 1
ATOM 2168 O O . CYS A 1 262 ? -8.068 -6.279 15.661 1.00 93.81 262 CYS A O 1
ATOM 2170 N N . ILE A 1 263 ? -8.408 -5.409 13.637 1.00 92.06 263 ILE A N 1
ATOM 2171 C CA . ILE A 1 263 ? -9.277 -4.327 14.132 1.00 92.06 263 ILE A CA 1
ATOM 2172 C C . ILE A 1 263 ? -10.666 -4.880 14.504 1.00 92.06 263 ILE A C 1
ATOM 2174 O O . ILE A 1 263 ? -11.329 -5.480 13.653 1.00 92.06 263 ILE A O 1
ATOM 2178 N N . PRO A 1 264 ? -11.167 -4.683 15.736 1.00 90.12 264 PRO A N 1
ATOM 2179 C CA . PRO A 1 264 ? -12.482 -5.154 16.146 1.00 90.12 264 PRO A CA 1
ATOM 2180 C C . PRO A 1 264 ? -13.598 -4.354 15.464 1.00 90.12 264 PRO A C 1
ATOM 2182 O O . PRO A 1 264 ? -13.467 -3.169 15.143 1.00 90.12 264 PRO A O 1
ATOM 2185 N N . GLU A 1 265 ? -14.737 -5.008 15.238 1.00 89.12 265 GLU A N 1
ATOM 2186 C CA . GLU A 1 265 ? -15.882 -4.369 14.586 1.00 89.12 265 GLU A CA 1
ATOM 2187 C C . GLU A 1 265 ? -16.545 -3.314 15.478 1.00 89.12 265 GLU A C 1
ATOM 2189 O O . GLU A 1 265 ? -16.983 -2.269 14.983 1.00 89.12 265 GLU A O 1
ATOM 2194 N N . LYS A 1 266 ? -16.581 -3.558 16.788 1.00 85.69 266 LYS A N 1
ATOM 2195 C CA . LYS A 1 266 ? -17.017 -2.609 17.810 1.00 85.69 266 LYS A CA 1
ATOM 2196 C C . LYS A 1 266 ? -15.838 -2.347 18.736 1.00 85.69 266 LYS A C 1
ATOM 2198 O O . LYS A 1 266 ? -15.188 -3.278 19.186 1.00 85.69 266 LYS A O 1
ATOM 2203 N N . ILE A 1 267 ? -15.578 -1.072 18.984 1.00 75.69 267 ILE A N 1
ATOM 2204 C CA . ILE A 1 267 ? -14.700 -0.637 20.067 1.00 75.69 267 ILE A CA 1
ATOM 2205 C C . ILE A 1 267 ? -15.661 -0.219 21.168 1.00 75.69 267 ILE A C 1
ATOM 2207 O O . ILE A 1 267 ? -16.396 0.764 20.991 1.00 75.69 267 ILE A O 1
ATOM 2211 N N . GLU A 1 268 ? -15.757 -1.055 22.196 1.00 63.25 268 GLU A N 1
ATOM 2212 C CA . GLU A 1 268 ? -16.535 -0.769 23.396 1.00 63.25 268 GLU A CA 1
ATOM 2213 C C . GLU A 1 268 ? -15.865 0.405 24.103 1.00 63.25 268 GLU A C 1
ATOM 2215 O O . GLU A 1 268 ? -14.657 0.398 24.330 1.00 63.25 268 GLU A O 1
ATOM 2220 N N . LYS A 1 269 ? -16.632 1.461 24.384 1.00 52.28 269 LYS A N 1
ATOM 2221 C CA . LYS A 1 269 ? -16.150 2.480 25.309 1.00 52.28 269 LYS A CA 1
ATOM 2222 C C . LYS A 1 269 ? -16.195 1.842 26.691 1.00 52.28 269 LYS A C 1
ATOM 2224 O O . LYS A 1 269 ? -17.282 1.491 27.139 1.00 52.28 269 LYS A O 1
ATOM 2229 N N . TYR A 1 270 ? -15.046 1.694 27.337 1.00 45.28 270 TYR A N 1
ATOM 2230 C CA . TYR A 1 270 ? -15.030 1.574 28.788 1.00 45.28 270 TYR A CA 1
ATOM 2231 C C . TYR A 1 270 ? -15.341 2.971 29.340 1.00 45.28 270 TYR A C 1
ATOM 2233 O O . TYR A 1 270 ? -14.532 3.890 29.175 1.00 45.28 270 TYR A O 1
ATOM 2241 N N . ASP A 1 271 ? -16.568 3.139 29.843 1.00 44.91 271 ASP A N 1
ATOM 2242 C CA . ASP A 1 271 ? -17.004 4.324 30.596 1.00 44.91 271 ASP A CA 1
ATOM 2243 C C . ASP A 1 271 ? -16.362 4.345 31.993 1.00 44.91 271 ASP A C 1
ATOM 2245 O O . ASP A 1 271 ? -16.232 3.258 32.607 1.00 44.91 271 ASP A O 1
#

Radius of gyration: 21.83 Å; chains: 1; bounding box: 71×46×61 Å